Protein AF-A0A229T2A4-F1 (afdb_monomer_lite)

Organism: NCBI:txid1905142

pLDDT: mean 75.16, std 22.4, range [31.11, 98.56]

Radius of gyration: 29.1 Å; chains: 1; bounding box: 73×62×57 Å

Sequence (203 aa):
MDDDIPRGSSRARRLKHTYNITESTWDQILADQGHQCALCGTDSPGSKGWMVDHDHTCCRGIRSCGACIRGILCGHCNSGLGHFRDSPDRLRKAIDYMDRGTNTVPAAFPAAAHARTPQVSRPPRDLRADITNYLASSPAAGVRDVARAVGCAPSTASEHVRFARAIEPAAIPNWRGGEKTPYKGLRRTTSGTTSPECSMMPG

Foldseek 3Di:
DPDDPPPDDPVQVCCCFAEVDGPVVQVVLCVVLVCAAPPPRDNDQPDVRKDWDFDCVQPPDRHHPNVRTPGIHRPVVRVVCVVLVVDPVSVVVVVVVVVVDDDPDPCVPPCPDPPVPPPPPPQPPDLLVQLVVVCVVPVPDDLVRSCVRRVHDSVVSVVSNVVVVVDDPVPDPPDDDDDDDPVPDDDPPPDDDDDDDDDDDDD

Secondary structure (DSSP, 8-state):
---------HHHHHHHHHHS--HHHHHHHHHHTTTS-TTT--S---TT--EEEE-TTTS-TT---STTEEEEE-HHHHHHHHHTTT-HHHHHHHHHHHHT-S--S-TTS--------------SS-HHHHHHHHHHH-TT--HHHHHHHHT--HHHHHHHHHHHHHS-TT------S----S-S----------PPP------

Structure (mmCIF, N/CA/C/O backbone):
data_AF-A0A229T2A4-F1
#
_entry.id   AF-A0A229T2A4-F1
#
loop_
_atom_site.group_PDB
_atom_site.id
_atom_site.type_symbol
_atom_site.label_atom_id
_atom_site.label_alt_id
_atom_site.label_comp_id
_atom_site.label_asym_id
_atom_site.label_entity_id
_atom_site.label_seq_id
_atom_site.pdbx_PDB_ins_code
_atom_site.Cartn_x
_atom_site.Cartn_y
_atom_site.Cartn_z
_atom_site.occupancy
_atom_site.B_iso_or_equiv
_atom_site.auth_seq_id
_atom_site.auth_comp_id
_atom_site.auth_asym_id
_atom_site.auth_atom_id
_atom_site.pdbx_PDB_model_num
ATOM 1 N N . MET A 1 1 ? -21.634 21.890 27.979 1.00 42.94 1 MET A N 1
ATOM 2 C CA . MET A 1 1 ? -21.425 20.538 28.534 1.00 42.94 1 MET A CA 1
ATOM 3 C C . MET A 1 1 ? -20.515 19.858 27.540 1.00 42.94 1 MET A C 1
ATOM 5 O O . MET A 1 1 ? -20.984 19.253 26.590 1.00 42.94 1 MET A O 1
ATOM 9 N N . ASP A 1 2 ? -19.226 20.155 27.657 1.00 42.97 2 ASP A N 1
ATOM 10 C CA . ASP A 1 2 ? -18.187 19.608 26.795 1.00 42.97 2 ASP A CA 1
ATOM 11 C C . ASP A 1 2 ? -17.780 18.278 27.415 1.00 42.97 2 ASP A C 1
ATOM 13 O O . ASP A 1 2 ? -16.963 18.237 28.334 1.00 42.97 2 ASP A O 1
ATOM 17 N N . ASP A 1 3 ? -18.469 17.219 26.993 1.00 48.19 3 ASP A N 1
ATOM 18 C CA . ASP A 1 3 ? -18.246 15.866 27.481 1.00 48.19 3 ASP A CA 1
ATOM 19 C C . ASP A 1 3 ? -16.789 15.446 27.252 1.00 48.19 3 ASP A C 1
ATOM 21 O O . ASP A 1 3 ? -16.244 15.574 26.152 1.00 48.19 3 ASP A O 1
ATOM 25 N N . ASP A 1 4 ? -16.179 14.941 28.325 1.00 48.38 4 ASP A N 1
ATOM 26 C CA . ASP A 1 4 ? -14.877 14.284 28.393 1.00 48.38 4 ASP A CA 1
ATOM 27 C C . ASP A 1 4 ? -14.709 13.263 27.255 1.00 48.38 4 ASP A C 1
ATOM 29 O O . ASP A 1 4 ? -15.055 12.088 27.382 1.00 48.38 4 ASP A O 1
ATOM 33 N N . ILE A 1 5 ? -14.145 13.691 26.122 1.00 53.97 5 ILE A N 1
ATOM 34 C CA . ILE A 1 5 ? -13.681 12.772 25.082 1.00 53.97 5 ILE A CA 1
ATOM 35 C C . ILE A 1 5 ? -12.416 12.111 25.640 1.00 53.97 5 ILE A C 1
ATOM 37 O O . ILE A 1 5 ? -11.393 12.796 25.785 1.00 53.97 5 ILE A O 1
ATOM 41 N N . PRO A 1 6 ? -12.422 10.794 25.931 1.00 51.34 6 PRO A N 1
ATOM 42 C CA . PRO A 1 6 ? -11.226 10.106 26.384 1.00 51.34 6 PRO A CA 1
ATOM 43 C C . PRO A 1 6 ? -10.137 10.342 25.342 1.00 51.34 6 PRO A C 1
ATOM 45 O O . PRO A 1 6 ? -10.382 10.178 24.143 1.00 51.34 6 PRO A O 1
ATOM 48 N N . ARG A 1 7 ? -8.940 10.759 25.770 1.00 59.88 7 ARG A N 1
ATOM 49 C CA . ARG A 1 7 ? -7.779 10.897 24.880 1.00 59.88 7 ARG A CA 1
ATOM 50 C C . ARG A 1 7 ? -7.441 9.514 24.317 1.00 59.88 7 ARG A C 1
ATOM 52 O O . ARG A 1 7 ? -6.642 8.787 24.896 1.00 59.88 7 ARG A O 1
ATOM 59 N N . GLY A 1 8 ? -8.104 9.144 23.222 1.00 57.31 8 GLY A N 1
ATOM 60 C CA . GLY A 1 8 ? -7.939 7.861 22.555 1.00 57.31 8 GLY A CA 1
ATOM 61 C C . GLY A 1 8 ? -6.485 7.642 22.158 1.00 57.31 8 GLY A C 1
ATOM 62 O O . GLY A 1 8 ? -5.710 8.597 22.026 1.00 57.31 8 GLY A O 1
ATOM 63 N N . SER A 1 9 ? -6.116 6.375 21.964 1.00 72.75 9 SER A N 1
ATOM 64 C CA . SER A 1 9 ? -4.783 5.990 21.503 1.00 72.75 9 SER A CA 1
ATOM 65 C C . SER A 1 9 ? -4.361 6.846 20.292 1.00 72.75 9 SER A C 1
ATOM 67 O O . SER A 1 9 ? -5.192 7.296 19.492 1.00 72.75 9 SER A O 1
ATOM 69 N N . SER A 1 10 ? -3.056 7.087 20.118 1.00 85.44 10 SER A N 1
ATOM 70 C CA . SER A 1 10 ? -2.537 7.823 18.949 1.00 85.44 10 SER A CA 1
ATOM 71 C C . SER A 1 10 ? -3.053 7.243 17.620 1.00 85.44 10 SER A C 1
ATOM 73 O O . SER A 1 10 ? -3.247 7.981 16.650 1.00 85.44 10 SER A O 1
ATOM 75 N N . ARG A 1 11 ? -3.350 5.936 17.607 1.00 90.00 11 ARG A N 1
ATOM 76 C CA . ARG A 1 11 ? -4.004 5.203 16.523 1.00 90.00 11 ARG A CA 1
ATOM 77 C C . ARG A 1 11 ? -5.465 5.613 16.331 1.00 90.00 11 ARG A C 1
ATOM 79 O O . ARG A 1 11 ? -5.791 6.054 15.232 1.00 90.00 11 ARG A O 1
ATOM 86 N N . ALA A 1 12 ? -6.308 5.530 17.360 1.00 90.88 12 ALA A N 1
ATOM 87 C CA . ALA A 1 12 ? -7.721 5.917 17.294 1.00 90.88 12 ALA A CA 1
ATOM 88 C C . ALA A 1 12 ? -7.888 7.347 16.764 1.00 90.88 12 ALA A C 1
ATOM 90 O O . ALA A 1 12 ? -8.647 7.611 15.828 1.00 90.88 12 ALA A O 1
ATOM 91 N N . ARG A 1 13 ? -7.081 8.268 17.306 1.00 91.56 13 ARG A N 1
ATOM 92 C CA . ARG A 1 13 ? -7.058 9.668 16.880 1.00 91.56 13 ARG A CA 1
ATOM 93 C C . ARG A 1 13 ? -6.663 9.808 15.407 1.00 91.56 13 ARG A C 1
ATOM 95 O O . ARG A 1 13 ? -7.301 10.555 14.663 1.00 91.56 13 ARG A O 1
ATOM 102 N N . ARG A 1 14 ? -5.627 9.089 14.964 1.00 92.56 14 ARG A N 1
ATOM 103 C CA . ARG A 1 14 ? -5.186 9.100 13.562 1.00 92.56 14 ARG A CA 1
ATOM 104 C C . ARG A 1 14 ? -6.264 8.557 12.628 1.00 92.56 14 ARG A C 1
ATOM 106 O O . ARG A 1 14 ? -6.515 9.190 11.602 1.00 92.56 14 ARG A O 1
ATOM 113 N N . LEU A 1 15 ? -6.878 7.425 12.971 1.00 95.88 15 LEU A N 1
ATOM 114 C CA . LEU A 1 15 ? -7.928 6.796 12.169 1.00 95.88 15 LEU A CA 1
ATOM 115 C C . LEU A 1 15 ? -9.109 7.745 11.975 1.00 95.88 15 LEU A C 1
ATOM 117 O O . LEU A 1 15 ? -9.522 7.984 10.838 1.00 95.88 15 LEU A O 1
ATOM 121 N N . LYS A 1 16 ? -9.548 8.395 13.056 1.00 95.38 16 LYS A N 1
ATOM 122 C CA . LYS A 1 16 ? -10.655 9.345 12.995 1.00 95.38 16 LYS A CA 1
ATOM 123 C C . LYS A 1 16 ? -10.327 10.593 12.171 1.00 95.38 16 LYS A C 1
ATOM 125 O O . LYS A 1 16 ? -11.116 10.966 11.312 1.00 95.38 16 LYS A O 1
ATOM 130 N N . HIS A 1 17 ? -9.180 11.240 12.386 1.00 94.06 17 HIS A N 1
ATOM 131 C CA . HIS A 1 17 ? -8.870 12.505 11.695 1.00 94.06 17 HIS A CA 1
ATOM 132 C C . HIS A 1 17 ? -8.354 12.345 10.262 1.00 94.06 17 HIS A C 1
ATOM 134 O O . HIS A 1 17 ? -8.433 13.290 9.477 1.00 94.06 17 HIS A O 1
ATOM 140 N N . THR A 1 18 ? -7.778 11.190 9.928 1.00 94.94 18 THR A N 1
ATOM 141 C CA . THR A 1 18 ? -7.204 10.951 8.597 1.00 94.94 18 THR A CA 1
ATOM 142 C C . THR A 1 18 ? -8.202 10.239 7.700 1.00 94.94 18 THR A C 1
ATOM 144 O O . THR A 1 18 ? -8.370 10.639 6.556 1.00 94.94 18 THR A O 1
ATOM 147 N N . TYR A 1 19 ? -8.888 9.221 8.218 1.00 97.06 19 TYR A N 1
ATOM 148 C CA . TYR A 1 19 ? -9.716 8.326 7.409 1.00 97.06 19 TYR A CA 1
ATOM 149 C C . TYR A 1 19 ? -11.204 8.375 7.770 1.00 97.06 19 TYR A C 1
ATOM 151 O O . TYR A 1 19 ? -11.991 7.661 7.166 1.00 97.06 19 TYR A O 1
ATOM 159 N N . ASN A 1 20 ? -11.594 9.196 8.752 1.00 97.19 20 ASN A N 1
ATOM 160 C CA . ASN A 1 20 ? -12.970 9.335 9.235 1.00 97.19 20 ASN A CA 1
ATOM 161 C C . ASN A 1 20 ? -13.644 8.009 9.650 1.00 97.19 20 ASN A C 1
ATOM 163 O O . ASN A 1 20 ? -14.863 7.879 9.576 1.00 97.19 20 ASN A O 1
ATOM 167 N N . ILE A 1 21 ? -12.862 7.050 10.150 1.00 97.06 21 ILE A N 1
ATOM 168 C CA . ILE A 1 21 ? -13.355 5.764 10.668 1.00 97.06 21 ILE A CA 1
ATOM 169 C C . ILE A 1 21 ? -12.954 5.550 12.127 1.00 97.06 21 ILE A C 1
ATOM 171 O O . ILE A 1 21 ? -12.045 6.206 12.643 1.00 97.06 21 ILE A O 1
ATOM 175 N N . THR A 1 22 ? -13.659 4.642 12.800 1.00 96.31 22 THR A N 1
ATOM 176 C CA . THR A 1 22 ? -13.342 4.201 14.165 1.00 96.31 22 THR A CA 1
ATOM 177 C C . THR A 1 22 ? -12.363 3.023 14.139 1.00 96.31 22 THR A C 1
ATOM 179 O O . THR A 1 22 ? -12.134 2.421 13.089 1.00 96.31 22 THR A O 1
ATOM 182 N N . GLU A 1 23 ? -11.786 2.674 15.294 1.00 96.12 23 GLU A N 1
ATOM 183 C CA . GLU A 1 23 ? -10.980 1.449 15.427 1.00 96.12 23 GLU A CA 1
ATOM 184 C C . GLU A 1 23 ? -11.808 0.201 15.106 1.00 96.12 23 GLU A C 1
ATOM 186 O O . GLU A 1 23 ? -11.367 -0.615 14.310 1.00 96.12 23 GLU A O 1
ATOM 191 N N . SER A 1 24 ? -13.051 0.123 15.591 1.00 96.94 24 SER A N 1
ATOM 192 C CA . SER A 1 24 ? -13.951 -0.999 15.294 1.00 96.94 24 SER A CA 1
ATOM 193 C C . SER A 1 24 ? -14.240 -1.148 13.796 1.00 96.94 24 SER A C 1
ATOM 195 O O . SER A 1 24 ? -14.207 -2.262 13.283 1.00 96.94 24 SER A O 1
ATOM 197 N N . THR A 1 25 ? -14.463 -0.048 13.068 1.00 97.56 25 THR A N 1
ATOM 198 C CA . THR A 1 25 ? -14.627 -0.107 11.605 1.00 97.56 25 THR A CA 1
ATOM 199 C C . THR A 1 25 ? -13.355 -0.603 10.924 1.00 97.56 25 THR A C 1
ATOM 201 O O . THR A 1 25 ? -13.425 -1.393 9.990 1.00 97.56 25 THR A O 1
ATOM 204 N N . TRP A 1 26 ? -12.185 -0.157 11.386 1.00 98.06 26 TRP A N 1
ATOM 205 C CA . TRP A 1 26 ? -10.910 -0.625 10.852 1.00 98.06 26 TRP A CA 1
ATOM 206 C C . TRP A 1 26 ? -10.708 -2.128 11.097 1.00 98.06 26 TRP A C 1
ATOM 208 O O . TRP A 1 26 ? -10.317 -2.847 10.177 1.00 98.06 26 TRP A O 1
ATOM 218 N N . ASP A 1 27 ? -10.999 -2.601 12.312 1.00 97.81 27 ASP A N 1
ATOM 219 C CA . ASP A 1 27 ? -10.865 -4.010 12.690 1.00 97.81 27 ASP A CA 1
ATOM 220 C C . ASP A 1 27 ? -11.820 -4.888 11.874 1.00 97.81 27 ASP A C 1
ATOM 222 O O . ASP A 1 27 ? -11.410 -5.944 11.397 1.00 97.81 27 ASP A O 1
ATOM 226 N N . GLN A 1 28 ? -13.050 -4.415 11.635 1.00 98.38 28 GLN A N 1
ATOM 227 C CA . GLN A 1 28 ? -14.024 -5.101 10.786 1.00 98.38 28 GLN A CA 1
ATOM 228 C C . GLN A 1 28 ? -13.517 -5.247 9.347 1.00 98.38 28 GLN A C 1
ATOM 230 O O . GLN A 1 28 ? -13.527 -6.352 8.818 1.00 98.38 28 GLN A O 1
ATOM 235 N N . ILE A 1 29 ? -12.994 -4.174 8.737 1.00 98.19 29 ILE A N 1
ATOM 236 C CA . ILE A 1 29 ? -12.440 -4.236 7.371 1.00 98.19 29 ILE A CA 1
ATOM 237 C C . ILE A 1 29 ? -11.307 -5.267 7.299 1.00 98.19 29 ILE A C 1
ATOM 239 O O . ILE A 1 29 ? -11.229 -6.044 6.349 1.00 98.19 29 ILE A O 1
ATOM 243 N N . LEU A 1 30 ? -10.417 -5.297 8.297 1.00 98.31 30 LEU A N 1
ATOM 244 C CA . LEU A 1 30 ? -9.311 -6.252 8.295 1.00 98.31 30 LEU A CA 1
ATOM 245 C C . LEU A 1 30 ? -9.798 -7.693 8.509 1.00 98.31 30 LEU A C 1
ATOM 247 O O . LEU A 1 30 ? -9.256 -8.608 7.889 1.00 98.31 30 LEU A O 1
ATOM 251 N N . ALA A 1 31 ? -10.798 -7.896 9.366 1.00 98.31 31 ALA A N 1
ATOM 252 C CA . ALA A 1 31 ? -11.406 -9.202 9.599 1.00 98.31 31 ALA A CA 1
ATOM 253 C C . ALA A 1 31 ? -12.126 -9.724 8.345 1.00 98.31 31 ALA A C 1
ATOM 255 O O . ALA A 1 31 ? -11.927 -10.879 7.974 1.00 98.31 31 ALA A O 1
ATOM 256 N N . ASP A 1 32 ? -12.867 -8.865 7.641 1.00 98.31 32 ASP A N 1
ATOM 257 C CA . ASP A 1 32 ? -13.544 -9.198 6.379 1.00 98.31 32 ASP A CA 1
ATOM 258 C C . ASP A 1 32 ? -12.540 -9.572 5.274 1.00 98.31 32 ASP A C 1
ATOM 260 O O . ASP A 1 32 ? -12.826 -10.399 4.410 1.00 98.31 32 ASP A O 1
ATOM 264 N N . GLN A 1 33 ? -11.323 -9.020 5.333 1.00 98.44 33 GLN A N 1
ATOM 265 C CA . GLN A 1 33 ? -10.190 -9.405 4.484 1.00 98.44 33 GLN A CA 1
ATOM 266 C C . GLN A 1 33 ? -9.457 -10.677 4.956 1.00 98.44 33 GLN A C 1
ATOM 268 O O . GLN A 1 33 ? -8.407 -11.013 4.408 1.00 98.44 33 GLN A O 1
ATOM 273 N N . GLY A 1 34 ? -9.931 -11.358 6.002 1.00 98.31 34 GLY A N 1
ATOM 274 C CA . GLY A 1 34 ? -9.276 -12.544 6.561 1.00 98.31 34 GLY A CA 1
ATOM 275 C C . GLY A 1 34 ? -7.948 -12.247 7.264 1.00 98.31 34 GLY A C 1
ATOM 276 O O . GLY A 1 34 ? -7.055 -13.089 7.273 1.00 98.31 34 GLY A O 1
ATOM 277 N N . HIS A 1 35 ? -7.792 -11.045 7.826 1.00 98.19 35 HIS A N 1
ATOM 278 C CA . HIS A 1 35 ? -6.546 -10.548 8.424 1.00 98.19 35 HIS A CA 1
ATOM 279 C C . HIS A 1 35 ? -5.354 -10.479 7.458 1.00 98.19 35 HIS A C 1
ATOM 281 O O . HIS A 1 35 ? -4.195 -10.558 7.870 1.00 98.19 35 HIS A O 1
ATOM 287 N N . GLN A 1 36 ? -5.640 -10.285 6.171 1.00 98.44 36 GLN A N 1
ATOM 288 C CA . GLN A 1 36 ? -4.644 -10.238 5.108 1.00 98.44 36 GLN A CA 1
ATOM 289 C C . GLN A 1 36 ? -4.718 -8.935 4.308 1.00 98.44 36 GLN A C 1
ATOM 291 O O . GLN A 1 36 ? -5.711 -8.208 4.315 1.00 98.44 36 GLN A O 1
ATOM 296 N N . CYS A 1 37 ? -3.634 -8.637 3.595 1.00 98.56 37 CYS A N 1
ATOM 297 C CA . CYS A 1 37 ? -3.561 -7.551 2.628 1.00 98.56 37 CYS A CA 1
ATOM 298 C C . CYS A 1 37 ? -4.581 -7.779 1.509 1.00 98.56 37 CYS A C 1
ATOM 300 O O . CYS A 1 37 ? -4.480 -8.781 0.801 1.00 98.56 37 CYS A O 1
ATOM 302 N N . ALA A 1 38 ? -5.465 -6.807 1.266 1.00 98.25 38 ALA A N 1
ATOM 303 C CA . ALA A 1 38 ? -6.480 -6.912 0.211 1.00 98.25 38 ALA A CA 1
ATOM 304 C C . ALA A 1 38 ? -5.894 -7.094 -1.204 1.00 98.25 38 ALA A C 1
ATOM 306 O O . ALA A 1 38 ? -6.583 -7.571 -2.097 1.00 98.25 38 ALA A O 1
ATOM 307 N N . LEU A 1 39 ? -4.629 -6.699 -1.423 1.00 97.50 39 LEU A N 1
ATOM 308 C CA . LEU A 1 39 ? -3.992 -6.744 -2.743 1.00 97.50 39 LEU A CA 1
ATOM 309 C C . LEU A 1 39 ? -3.153 -8.004 -2.983 1.00 97.50 39 LEU A C 1
ATOM 311 O O . LEU A 1 39 ? -3.207 -8.561 -4.072 1.00 97.50 39 LEU A O 1
ATOM 315 N N . CYS A 1 40 ? -2.342 -8.439 -2.013 1.00 97.81 40 CYS A N 1
ATOM 316 C CA . CYS A 1 40 ? -1.422 -9.571 -2.206 1.00 97.81 40 CYS A CA 1
ATOM 317 C C . CYS A 1 40 ? -1.684 -10.774 -1.294 1.00 97.81 40 CYS A C 1
ATOM 319 O O . CYS A 1 40 ? -0.944 -11.751 -1.379 1.00 97.81 40 CYS A O 1
ATOM 321 N N . GLY A 1 41 ? -2.672 -10.703 -0.397 1.00 97.94 41 GLY A N 1
ATOM 322 C CA . GLY A 1 41 ? -3.030 -11.803 0.503 1.00 97.94 41 GLY A CA 1
ATOM 323 C C . GLY A 1 41 ? -2.014 -12.100 1.613 1.00 97.94 41 GLY A C 1
ATOM 324 O O . GLY A 1 41 ? -2.193 -13.051 2.362 1.00 97.94 41 GLY A O 1
ATOM 325 N N . THR A 1 42 ? -0.937 -11.315 1.756 1.00 97.69 42 THR A N 1
ATOM 326 C CA . THR A 1 42 ? -0.002 -11.509 2.878 1.00 97.69 42 THR A CA 1
ATOM 327 C C . THR A 1 42 ? -0.670 -11.162 4.203 1.00 97.69 42 THR A C 1
ATOM 329 O O . THR A 1 42 ? -1.403 -10.182 4.276 1.00 97.69 42 THR A O 1
ATOM 332 N N . ASP A 1 43 ? -0.355 -11.909 5.253 1.00 97.38 43 ASP A N 1
ATOM 333 C CA . ASP A 1 43 ? -0.662 -11.605 6.655 1.00 97.38 43 ASP A CA 1
ATOM 334 C C . ASP A 1 43 ? 0.429 -10.740 7.326 1.00 97.38 43 ASP A C 1
ATOM 336 O O . ASP A 1 43 ? 0.291 -10.318 8.475 1.00 97.38 43 ASP A O 1
ATOM 340 N N . SER A 1 44 ? 1.520 -10.438 6.608 1.00 96.94 44 SER A N 1
ATOM 341 C CA . SER A 1 44 ? 2.644 -9.650 7.106 1.00 96.94 44 SER A CA 1
ATOM 342 C C . SER A 1 44 ? 2.555 -8.188 6.641 1.00 96.94 44 SER A C 1
ATOM 344 O O . SER A 1 44 ? 2.868 -7.872 5.487 1.00 96.94 44 SER A O 1
ATOM 346 N N . PRO A 1 45 ? 2.188 -7.235 7.518 1.00 94.88 45 PRO A N 1
ATOM 347 C CA . PRO A 1 45 ? 2.031 -5.834 7.123 1.00 94.88 45 PRO A CA 1
ATOM 348 C C . PRO A 1 45 ? 3.344 -5.120 6.760 1.00 94.88 45 PRO A C 1
ATOM 350 O O . PRO A 1 45 ? 3.328 -4.068 6.114 1.00 94.88 45 PRO A O 1
ATOM 353 N N . GLY A 1 46 ? 4.490 -5.669 7.173 1.00 94.44 46 GLY A N 1
ATOM 354 C CA . GLY A 1 46 ? 5.797 -5.021 7.074 1.00 94.44 46 GLY A CA 1
ATOM 355 C C . GLY A 1 46 ? 6.075 -4.024 8.208 1.00 94.44 46 GLY A C 1
ATOM 356 O O . GLY A 1 46 ? 5.302 -3.876 9.152 1.00 94.44 46 GLY A O 1
ATOM 357 N N . SER A 1 47 ? 7.211 -3.323 8.122 1.00 92.50 47 SER A N 1
ATOM 358 C CA . SER A 1 47 ? 7.762 -2.507 9.221 1.00 92.50 47 SER A CA 1
ATOM 359 C C . SER A 1 47 ? 6.914 -1.298 9.628 1.00 92.50 47 SER A C 1
ATOM 361 O O . SER A 1 47 ? 7.018 -0.835 10.760 1.00 92.50 47 SER A O 1
ATOM 363 N N . LYS A 1 48 ? 6.083 -0.776 8.721 1.00 89.19 48 LYS A N 1
ATOM 364 C CA . LYS A 1 48 ? 5.192 0.368 8.983 1.00 89.19 48 LYS A CA 1
ATOM 365 C C . LYS A 1 48 ? 3.804 -0.046 9.483 1.00 89.19 48 LYS A C 1
ATOM 367 O O . LYS A 1 48 ? 2.990 0.828 9.764 1.00 89.19 48 LYS A O 1
ATOM 372 N N . GLY A 1 49 ? 3.546 -1.348 9.610 1.00 95.25 49 GLY A N 1
ATOM 373 C CA . GLY A 1 49 ? 2.223 -1.861 9.934 1.00 95.25 49 GLY A CA 1
ATOM 374 C C . GLY A 1 49 ? 1.245 -1.767 8.758 1.00 95.25 49 GLY A C 1
ATOM 375 O O . GLY A 1 49 ? 1.614 -1.456 7.625 1.00 95.25 49 GLY A O 1
ATOM 376 N N . TRP A 1 50 ? -0.008 -2.104 9.049 1.00 97.75 50 TRP A N 1
ATOM 377 C CA . TRP A 1 50 ? -1.111 -2.075 8.098 1.00 97.75 50 TRP A CA 1
ATOM 378 C C . TRP A 1 50 ? -1.459 -0.646 7.672 1.00 97.75 50 TRP A C 1
ATOM 380 O O . TRP A 1 50 ? -1.559 0.254 8.511 1.00 97.75 50 TRP A O 1
ATOM 390 N N . MET A 1 51 ? -1.688 -0.455 6.376 1.00 97.12 51 MET A N 1
ATOM 391 C CA . MET A 1 51 ? -1.996 0.834 5.761 1.00 97.12 51 MET A CA 1
ATOM 392 C C . MET A 1 51 ? -3.445 0.859 5.281 1.00 97.12 51 MET A C 1
ATOM 394 O O . MET A 1 51 ? -3.901 -0.104 4.677 1.00 97.12 51 MET A O 1
ATOM 398 N N . VAL A 1 52 ? -4.161 1.954 5.532 1.00 97.69 52 VAL A N 1
ATOM 399 C CA . VAL A 1 52 ? -5.499 2.173 4.962 1.00 97.69 52 VAL A CA 1
ATOM 400 C C . VAL A 1 52 ? -5.330 2.764 3.570 1.00 97.69 52 VAL A C 1
ATOM 402 O O . VAL A 1 52 ? -4.678 3.801 3.429 1.00 97.69 52 VAL A O 1
ATOM 405 N N . ASP A 1 53 ? -5.917 2.105 2.579 1.00 97.31 53 ASP A N 1
ATOM 406 C CA . ASP A 1 53 ? -5.934 2.530 1.185 1.00 97.31 53 ASP A CA 1
ATOM 407 C C . ASP A 1 53 ? -7.313 3.099 0.821 1.00 97.31 53 ASP A C 1
ATOM 409 O O . ASP A 1 53 ? -8.355 2.552 1.199 1.00 97.31 53 ASP A O 1
ATOM 413 N N . HIS A 1 54 ? -7.331 4.217 0.097 1.00 96.56 54 HIS A N 1
ATOM 414 C CA . HIS A 1 54 ? -8.560 4.912 -0.280 1.00 96.56 54 H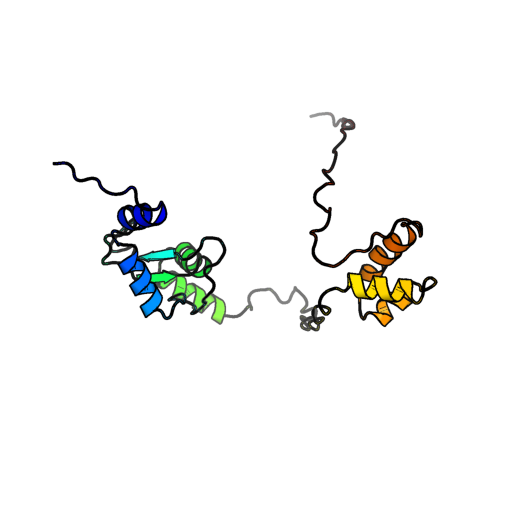IS A CA 1
ATOM 415 C C . HIS A 1 54 ? -8.485 5.484 -1.691 1.00 96.56 54 HIS A C 1
ATOM 417 O O . HIS A 1 54 ? -7.414 5.689 -2.257 1.00 96.56 54 HIS A O 1
ATOM 423 N N . ASP A 1 55 ? -9.651 5.746 -2.271 1.00 95.31 55 ASP A N 1
ATOM 424 C CA . ASP A 1 55 ? -9.748 6.292 -3.617 1.00 95.31 55 ASP A CA 1
ATOM 425 C C . ASP A 1 55 ? -9.402 7.793 -3.649 1.00 95.31 55 ASP A C 1
ATOM 427 O O . ASP A 1 55 ? -10.135 8.653 -3.142 1.00 95.31 55 ASP A O 1
ATOM 431 N N . HIS A 1 56 ? -8.278 8.100 -4.301 1.00 93.81 56 HIS A N 1
ATOM 432 C CA . HIS A 1 56 ? -7.760 9.453 -4.495 1.00 93.81 56 HIS A CA 1
ATOM 433 C C . HIS A 1 56 ? -8.565 10.300 -5.494 1.00 93.81 56 HIS A C 1
ATOM 435 O O . HIS A 1 56 ? -8.370 11.520 -5.546 1.00 93.81 56 HIS A O 1
ATOM 441 N N . THR A 1 57 ? -9.478 9.698 -6.265 1.00 93.25 57 THR A N 1
ATOM 442 C CA . THR A 1 57 ? -10.423 10.448 -7.107 1.00 93.25 57 THR A CA 1
ATOM 443 C C . THR A 1 57 ? -11.552 11.056 -6.275 1.00 93.25 57 THR A C 1
ATOM 445 O O . THR A 1 57 ? -11.933 12.202 -6.515 1.00 93.25 57 THR A O 1
ATOM 448 N N . CYS A 1 58 ? -12.009 10.340 -5.240 1.00 94.75 58 CYS A N 1
ATOM 449 C CA . CYS A 1 58 ? -12.989 10.827 -4.273 1.00 94.75 58 CYS A CA 1
ATOM 450 C C . CYS A 1 58 ? -12.366 11.814 -3.275 1.00 94.75 58 CYS A C 1
ATOM 452 O O . CYS A 1 58 ? -12.879 12.916 -3.083 1.00 94.75 58 CYS A O 1
ATOM 454 N N . CYS A 1 59 ? -11.252 11.439 -2.637 1.00 93.94 59 CYS A N 1
ATOM 455 C CA . CYS A 1 59 ? -10.583 12.263 -1.628 1.00 93.94 59 CYS A CA 1
ATOM 456 C C . CYS A 1 59 ? -9.099 12.431 -1.960 1.00 93.94 59 CYS A C 1
ATOM 458 O O . CYS A 1 59 ? -8.309 11.498 -1.838 1.00 93.94 59 CYS A O 1
ATOM 460 N N . ARG A 1 60 ? -8.700 13.645 -2.358 1.00 90.75 60 ARG A N 1
ATOM 461 C CA . ARG A 1 60 ? -7.306 13.941 -2.719 1.00 90.75 60 ARG A CA 1
ATOM 462 C C . ARG A 1 60 ? -6.397 14.003 -1.487 1.00 90.75 60 ARG A C 1
ATOM 464 O O . ARG A 1 60 ? -6.769 14.533 -0.441 1.00 90.75 60 ARG A O 1
ATOM 471 N N . GLY A 1 61 ? -5.148 13.575 -1.659 1.00 90.69 61 GLY A N 1
ATOM 472 C CA . GLY A 1 61 ? -4.115 13.659 -0.627 1.00 90.69 61 GLY A CA 1
ATOM 473 C C . GLY A 1 61 ? -4.265 12.587 0.453 1.00 90.69 61 GLY A C 1
ATOM 474 O O . GLY A 1 61 ? -4.764 11.500 0.200 1.00 90.69 61 GLY A O 1
ATOM 475 N N . ILE A 1 62 ? -3.796 12.885 1.668 1.00 91.25 62 ILE A N 1
ATOM 476 C CA . ILE A 1 62 ? -3.676 11.878 2.737 1.00 91.25 62 ILE A CA 1
ATOM 477 C C . ILE A 1 62 ? -4.985 11.567 3.474 1.00 91.25 62 ILE A C 1
ATOM 479 O O . ILE A 1 62 ? -4.991 10.654 4.292 1.00 91.25 62 ILE A O 1
ATOM 483 N N . ARG A 1 63 ? -6.053 12.347 3.260 1.00 95.50 63 ARG A N 1
ATOM 484 C CA . ARG A 1 63 ? -7.314 12.212 4.005 1.00 95.50 63 ARG A CA 1
ATOM 485 C C . ARG A 1 63 ? -8.374 11.479 3.189 1.00 95.50 63 ARG A C 1
ATOM 487 O O . ARG A 1 63 ? -8.381 11.591 1.969 1.00 95.50 63 ARG A O 1
ATOM 494 N N . SER A 1 64 ? -9.294 10.813 3.879 1.00 96.56 64 SER A N 1
ATOM 495 C CA . SER A 1 64 ? -10.453 10.116 3.317 1.00 96.56 64 SER A CA 1
ATOM 496 C C . SER A 1 64 ? -11.743 10.527 4.035 1.00 96.56 64 SER A C 1
ATOM 498 O O . SER A 1 64 ? -11.728 10.868 5.221 1.00 96.56 64 SER A O 1
ATOM 500 N N . CYS A 1 65 ? -12.866 10.491 3.313 1.00 96.44 65 CYS A N 1
ATOM 501 C CA . CYS A 1 65 ? -14.206 10.709 3.861 1.00 96.44 65 CYS A CA 1
ATOM 502 C C . CYS A 1 65 ? -14.738 9.503 4.656 1.00 96.44 65 CYS A C 1
ATOM 504 O O . CYS A 1 65 ? -15.776 9.619 5.309 1.00 96.44 65 CYS A O 1
ATOM 506 N N . GLY A 1 66 ? -14.045 8.362 4.609 1.00 95.62 66 GLY A N 1
ATOM 507 C CA . GLY A 1 66 ? -14.448 7.089 5.212 1.00 95.62 66 GLY A CA 1
ATOM 508 C C . GLY A 1 66 ? -15.216 6.183 4.250 1.00 95.62 66 GLY A C 1
ATOM 509 O O . GLY A 1 66 ? -15.012 4.976 4.266 1.00 95.62 66 GLY A O 1
ATOM 510 N N . ALA A 1 67 ? -16.018 6.753 3.346 1.00 96.38 67 ALA A N 1
ATOM 511 C CA . ALA A 1 67 ? -16.782 5.984 2.357 1.00 96.38 67 ALA A CA 1
ATOM 512 C C . ALA A 1 67 ? -15.943 5.516 1.154 1.00 96.38 67 ALA A C 1
ATOM 514 O O . ALA A 1 67 ? -16.325 4.576 0.469 1.00 96.38 67 ALA A O 1
ATOM 515 N N . CYS A 1 68 ? -14.801 6.158 0.885 1.00 96.81 68 CYS A N 1
ATOM 516 C CA . CYS A 1 68 ? -13.930 5.825 -0.246 1.00 96.81 68 CYS A CA 1
ATOM 517 C C . CYS A 1 68 ? -12.769 4.887 0.116 1.00 96.81 68 CYS A C 1
ATOM 519 O O . CYS A 1 68 ? -11.799 4.782 -0.636 1.00 96.81 68 CYS A O 1
ATOM 521 N N . ILE A 1 69 ? -12.826 4.244 1.284 1.00 97.94 69 ILE A N 1
ATOM 522 C CA . ILE A 1 69 ? -11.821 3.260 1.691 1.00 97.94 69 ILE A CA 1
ATOM 523 C C . ILE A 1 69 ? -11.971 2.024 0.805 1.00 97.94 69 ILE A C 1
ATOM 525 O O . ILE A 1 69 ? -13.052 1.452 0.709 1.00 97.94 69 ILE A O 1
ATOM 529 N N . ARG A 1 70 ? -10.874 1.627 0.155 1.00 97.56 70 ARG A N 1
ATOM 530 C CA . ARG A 1 70 ? -10.822 0.434 -0.702 1.00 97.56 70 ARG A CA 1
ATOM 531 C C . ARG A 1 70 ? -10.459 -0.811 0.101 1.00 97.56 70 ARG A C 1
ATOM 533 O O . ARG A 1 70 ? -10.921 -1.898 -0.221 1.00 97.56 70 ARG A O 1
ATOM 540 N N . GLY A 1 71 ? -9.642 -0.645 1.141 1.00 97.81 71 GLY A N 1
ATOM 541 C CA . GLY A 1 71 ? -9.257 -1.725 2.040 1.00 97.81 71 GLY A CA 1
ATOM 542 C C . GLY A 1 71 ? -8.003 -1.410 2.848 1.00 97.81 71 GLY A C 1
ATOM 543 O O . GLY A 1 71 ? -7.525 -0.274 2.908 1.00 97.81 71 GLY A O 1
ATOM 544 N N . ILE A 1 72 ? -7.465 -2.449 3.475 1.00 98.50 72 ILE A N 1
ATOM 545 C CA . ILE A 1 72 ? -6.242 -2.413 4.270 1.00 98.50 72 ILE A CA 1
ATOM 546 C C . ILE A 1 72 ? -5.148 -3.207 3.552 1.00 98.50 72 ILE A C 1
ATOM 548 O O . ILE A 1 72 ? -5.320 -4.378 3.208 1.00 98.50 72 ILE A O 1
ATOM 552 N N . LEU A 1 73 ? -4.003 -2.566 3.332 1.00 98.56 73 LEU A N 1
ATOM 553 C CA . LEU A 1 73 ? -2.879 -3.099 2.569 1.00 98.56 73 LEU A CA 1
ATOM 554 C C . LEU A 1 73 ? -1.618 -3.225 3.427 1.00 98.56 73 LEU A C 1
ATOM 556 O O . LEU A 1 73 ? -1.411 -2.481 4.389 1.00 98.56 73 LEU A O 1
ATOM 560 N N . CYS A 1 74 ? -0.721 -4.135 3.043 1.00 98.44 74 CYS A N 1
ATOM 561 C CA . CYS A 1 74 ? 0.638 -4.139 3.578 1.00 98.44 74 CYS A CA 1
ATOM 562 C C . CYS A 1 74 ? 1.428 -2.928 3.047 1.00 98.44 74 CYS A C 1
ATOM 564 O O . CYS A 1 74 ? 1.100 -2.346 2.004 1.00 98.44 74 CYS A O 1
ATOM 566 N N . GLY A 1 75 ? 2.513 -2.561 3.736 1.00 97.69 75 GLY A N 1
ATOM 567 C CA . GLY A 1 75 ? 3.319 -1.394 3.366 1.00 97.69 75 GLY A CA 1
ATOM 568 C C . GLY A 1 75 ? 3.880 -1.451 1.939 1.00 97.69 75 GLY A C 1
ATOM 569 O O . GLY A 1 75 ? 3.935 -0.423 1.267 1.00 97.69 75 GLY A O 1
ATOM 570 N N . HIS A 1 76 ? 4.241 -2.641 1.450 1.00 97.12 76 HIS A N 1
ATOM 571 C CA . HIS A 1 76 ? 4.776 -2.825 0.097 1.00 97.12 76 HIS A CA 1
ATOM 572 C C . HIS A 1 76 ? 3.726 -2.548 -0.980 1.00 97.12 76 HIS A C 1
ATOM 574 O O . HIS A 1 76 ? 3.996 -1.790 -1.909 1.00 97.12 76 HIS A O 1
ATOM 580 N N . CYS A 1 77 ? 2.524 -3.115 -0.840 1.00 97.88 77 CYS A N 1
ATOM 581 C CA . CYS A 1 77 ? 1.442 -2.921 -1.803 1.00 97.88 77 CYS A CA 1
ATOM 582 C C . CYS A 1 77 ? 0.979 -1.464 -1.831 1.00 97.88 77 CYS A C 1
ATOM 584 O O . CYS A 1 77 ? 0.876 -0.883 -2.908 1.00 97.88 77 CYS A O 1
ATOM 586 N N . ASN A 1 78 ? 0.796 -0.848 -0.658 1.00 97.31 78 ASN A N 1
ATOM 587 C CA . ASN A 1 78 ? 0.394 0.554 -0.567 1.00 97.31 78 ASN A CA 1
ATOM 588 C C . ASN A 1 78 ? 1.423 1.492 -1.224 1.00 97.31 78 ASN A C 1
ATOM 590 O O . ASN A 1 78 ? 1.070 2.382 -1.993 1.00 97.31 78 ASN A O 1
ATOM 594 N N . SER A 1 79 ? 2.720 1.294 -0.956 1.00 95.44 79 SER A N 1
ATOM 595 C CA . SER A 1 79 ? 3.774 2.073 -1.621 1.00 95.44 79 SER A CA 1
ATOM 596 C C . SER A 1 79 ? 3.861 1.781 -3.120 1.00 95.44 79 SER A C 1
ATOM 598 O O . SER A 1 79 ? 4.059 2.710 -3.901 1.00 95.44 79 SER A O 1
ATOM 600 N N . GLY A 1 80 ? 3.665 0.526 -3.531 1.00 96.19 80 GLY A N 1
ATOM 601 C CA . GLY A 1 80 ? 3.611 0.124 -4.935 1.00 96.19 80 GLY A CA 1
ATOM 602 C C . GLY A 1 80 ? 2.544 0.892 -5.715 1.00 96.19 80 GLY A C 1
ATOM 603 O O . GLY A 1 80 ? 2.868 1.520 -6.723 1.00 96.19 80 GLY A O 1
ATOM 604 N N . LEU A 1 81 ? 1.305 0.930 -5.211 1.00 96.00 81 LEU A N 1
ATOM 605 C CA . LEU A 1 81 ? 0.221 1.717 -5.815 1.00 96.00 81 LEU A CA 1
ATOM 606 C C . LEU A 1 81 ? 0.589 3.206 -5.924 1.00 96.00 81 LEU A C 1
ATOM 608 O O . LEU A 1 81 ? 0.454 3.805 -6.997 1.00 96.00 81 LEU A O 1
ATOM 612 N N . GLY A 1 82 ? 1.174 3.775 -4.865 1.00 94.19 82 GLY A N 1
ATOM 613 C CA . GLY A 1 82 ? 1.649 5.161 -4.856 1.00 94.19 82 GLY A CA 1
ATOM 614 C C . GLY A 1 82 ? 2.738 5.456 -5.899 1.00 94.19 82 GLY A C 1
ATOM 615 O O . GLY A 1 82 ? 2.719 6.515 -6.531 1.00 94.19 82 GLY A O 1
ATOM 616 N N . HIS A 1 83 ? 3.661 4.524 -6.165 1.00 96.00 83 HIS A N 1
ATOM 617 C CA . HIS A 1 83 ? 4.679 4.685 -7.217 1.00 96.00 83 HIS A CA 1
ATOM 618 C C . HIS A 1 83 ? 4.065 4.746 -8.623 1.00 96.00 83 HIS A C 1
ATOM 620 O O . HIS A 1 83 ? 4.504 5.529 -9.478 1.00 96.00 83 HIS A O 1
ATOM 626 N N . PHE A 1 84 ? 2.979 4.005 -8.838 1.00 96.38 84 PHE A N 1
ATOM 627 C CA . PHE A 1 84 ? 2.168 4.102 -10.048 1.00 96.38 84 PHE A CA 1
ATOM 628 C C . PHE A 1 84 ? 1.149 5.250 -10.003 1.00 96.38 84 PHE A C 1
ATOM 630 O O . PHE A 1 84 ? 0.402 5.420 -10.964 1.00 96.38 84 PHE A O 1
ATOM 637 N N . ARG A 1 85 ? 1.183 6.118 -8.980 1.00 93.25 85 ARG A N 1
ATOM 638 C CA . ARG A 1 85 ? 0.257 7.251 -8.783 1.00 93.25 85 ARG A CA 1
ATOM 639 C C . ARG A 1 85 ? -1.212 6.822 -8.839 1.00 93.25 85 ARG A C 1
ATOM 641 O O . ARG A 1 85 ? -2.019 7.520 -9.446 1.00 93.25 85 ARG A O 1
ATOM 648 N N . ASP A 1 86 ? -1.513 5.641 -8.302 1.00 92.00 86 ASP A N 1
ATOM 649 C CA . ASP A 1 86 ? -2.865 5.070 -8.285 1.00 92.00 86 ASP A CA 1
ATOM 650 C C . ASP A 1 86 ? -3.522 4.992 -9.677 1.00 92.00 86 ASP A C 1
ATOM 652 O O . ASP A 1 86 ? -4.743 5.026 -9.800 1.00 92.00 86 ASP A O 1
ATOM 656 N N . SER A 1 87 ? -2.718 4.913 -10.747 1.00 94.38 87 SER A N 1
ATOM 657 C CA . SER A 1 87 ? -3.195 4.950 -12.131 1.00 94.38 87 SER A CA 1
ATOM 658 C C . SER A 1 87 ? -3.294 3.540 -12.721 1.00 94.38 87 SER A C 1
ATOM 660 O O . SER A 1 87 ? -2.254 2.907 -12.953 1.00 94.38 87 SER A O 1
ATOM 662 N N . PRO A 1 88 ? -4.510 3.065 -13.060 1.00 94.31 88 PRO A N 1
ATOM 663 C CA . PRO A 1 88 ? -4.692 1.790 -13.748 1.00 94.31 88 PRO A CA 1
ATOM 664 C C . PRO A 1 88 ? -3.922 1.715 -15.070 1.00 94.31 88 PRO A C 1
ATOM 666 O O . PRO A 1 88 ? -3.339 0.685 -15.386 1.00 94.31 88 PRO A O 1
ATOM 669 N N . ASP A 1 89 ? -3.839 2.817 -15.820 1.00 96.88 89 ASP A N 1
ATOM 670 C CA . ASP A 1 89 ? -3.123 2.853 -17.101 1.00 96.88 89 ASP A CA 1
ATOM 671 C C . ASP A 1 89 ? -1.620 2.639 -16.938 1.00 96.88 89 ASP A C 1
ATOM 673 O O . ASP A 1 89 ? -0.986 1.973 -17.758 1.00 96.88 89 ASP A O 1
ATOM 677 N N . ARG A 1 90 ? -1.026 3.177 -15.868 1.00 97.12 90 ARG A N 1
ATOM 678 C CA . ARG A 1 90 ? 0.397 2.962 -15.576 1.00 97.12 90 ARG A CA 1
ATOM 679 C C . ARG A 1 90 ? 0.659 1.527 -15.125 1.00 97.12 90 ARG A C 1
ATOM 681 O O . ARG A 1 90 ? 1.688 0.974 -15.502 1.00 97.12 90 ARG A O 1
ATOM 688 N N . LEU A 1 91 ? -0.271 0.925 -14.383 1.00 96.00 91 LEU A N 1
ATOM 689 C CA . LEU A 1 91 ? -0.197 -0.487 -13.998 1.00 96.00 91 LEU A CA 1
ATOM 690 C C . LEU A 1 91 ? -0.307 -1.412 -15.218 1.00 96.00 91 LEU A C 1
ATOM 692 O O . LEU A 1 91 ? 0.512 -2.314 -15.356 1.00 96.00 91 LEU A O 1
ATOM 696 N N . ARG A 1 92 ? -1.229 -1.146 -16.154 1.00 96.38 92 ARG A N 1
ATOM 697 C CA . ARG A 1 92 ? -1.323 -1.901 -17.421 1.00 96.38 92 ARG A CA 1
ATOM 698 C C . ARG A 1 92 ? -0.031 -1.810 -18.230 1.00 96.38 92 ARG A C 1
ATOM 700 O O . ARG A 1 92 ? 0.520 -2.830 -18.613 1.00 96.38 92 ARG A O 1
ATOM 707 N N . LYS A 1 93 ? 0.536 -0.606 -18.369 1.00 95.12 93 LYS A N 1
ATOM 708 C CA . LYS A 1 93 ? 1.841 -0.420 -19.031 1.00 95.12 93 LYS A CA 1
ATOM 709 C C . LYS A 1 93 ? 2.983 -1.166 -18.338 1.00 95.12 93 LYS A C 1
ATOM 711 O O . LYS A 1 93 ? 3.940 -1.552 -19.007 1.00 95.12 93 LYS A O 1
ATOM 716 N N . ALA A 1 94 ? 2.922 -1.328 -17.015 1.00 94.19 94 ALA A N 1
ATOM 717 C CA . ALA A 1 94 ? 3.894 -2.123 -16.273 1.00 94.19 94 ALA A CA 1
ATOM 718 C C . ALA A 1 94 ? 3.748 -3.621 -16.579 1.00 94.19 94 ALA A C 1
ATOM 720 O O . ALA A 1 94 ? 4.766 -4.280 -16.768 1.00 94.19 94 ALA A O 1
ATOM 721 N N . ILE A 1 95 ? 2.516 -4.130 -16.697 1.00 94.31 95 ILE A N 1
ATOM 722 C CA . ILE A 1 95 ? 2.239 -5.500 -17.160 1.00 94.31 95 ILE A CA 1
ATOM 723 C C . ILE A 1 95 ? 2.804 -5.689 -18.571 1.00 94.31 95 ILE A C 1
ATOM 725 O O . ILE A 1 95 ? 3.677 -6.531 -18.755 1.00 94.31 95 ILE A O 1
ATOM 729 N N . ASP A 1 96 ? 2.451 -4.808 -19.515 1.00 92.62 96 ASP A N 1
ATOM 730 C CA . ASP A 1 96 ? 2.974 -4.867 -20.888 1.00 92.62 96 ASP A CA 1
ATOM 731 C C . ASP A 1 96 ? 4.512 -4.829 -20.920 1.00 92.62 96 ASP A C 1
ATOM 733 O O . ASP A 1 96 ? 5.151 -5.446 -21.768 1.00 92.62 96 ASP A O 1
ATOM 737 N N . TYR A 1 97 ? 5.135 -4.057 -20.023 1.00 90.12 97 TYR A N 1
ATOM 738 C CA . TYR A 1 97 ? 6.590 -3.990 -19.908 1.00 90.12 97 TYR A CA 1
ATOM 739 C C . TYR A 1 97 ? 7.207 -5.302 -19.426 1.00 90.12 97 TYR A C 1
ATOM 741 O O . TYR A 1 97 ? 8.234 -5.701 -19.975 1.00 90.12 97 TYR A O 1
ATOM 749 N N . MET A 1 98 ? 6.596 -5.960 -18.441 1.00 89.75 98 MET A N 1
ATOM 750 C CA . MET A 1 98 ? 7.055 -7.260 -17.947 1.00 89.75 98 MET A CA 1
ATOM 751 C C . MET A 1 98 ? 6.869 -8.355 -19.003 1.00 89.75 98 MET A C 1
ATOM 753 O O . MET A 1 98 ? 7.790 -9.142 -19.225 1.00 89.75 98 MET A O 1
ATOM 757 N N . ASP A 1 99 ? 5.734 -8.350 -19.703 1.00 88.50 99 ASP A N 1
ATOM 758 C CA . ASP A 1 99 ? 5.384 -9.372 -20.694 1.00 88.50 99 ASP A CA 1
ATOM 759 C C . ASP A 1 99 ? 6.227 -9.288 -21.968 1.00 88.50 99 ASP A C 1
ATOM 761 O O . ASP A 1 99 ? 6.486 -10.308 -22.606 1.00 88.50 99 ASP A O 1
ATOM 765 N N . ARG A 1 100 ? 6.715 -8.094 -22.336 1.00 84.25 100 ARG A N 1
ATOM 766 C CA . ARG A 1 100 ? 7.585 -7.928 -23.513 1.00 84.25 100 ARG A CA 1
ATOM 767 C C . ARG A 1 100 ? 8.852 -8.787 -23.459 1.00 84.25 100 ARG A C 1
ATOM 769 O O . ARG A 1 100 ? 9.375 -9.112 -24.522 1.00 84.25 100 ARG A O 1
ATOM 776 N N . GLY A 1 101 ? 9.331 -9.157 -22.267 1.00 68.44 101 GLY A N 1
ATOM 777 C CA . GLY A 1 101 ? 10.568 -9.918 -22.099 1.00 68.44 101 GLY A CA 1
ATOM 778 C C . GLY A 1 101 ? 11.807 -9.126 -22.544 1.00 68.44 101 GLY A C 1
ATOM 779 O O . GLY A 1 101 ? 11.778 -8.273 -23.431 1.00 68.44 101 GLY A O 1
ATOM 780 N N . THR A 1 102 ? 12.945 -9.350 -21.898 1.00 64.44 102 THR A N 1
ATOM 781 C CA . THR A 1 102 ? 14.193 -8.663 -22.252 1.00 64.44 102 THR A CA 1
ATOM 782 C C . THR A 1 102 ? 14.690 -9.117 -23.624 1.00 64.44 102 THR A C 1
ATOM 784 O O . THR A 1 102 ? 15.249 -10.203 -23.734 1.00 64.44 102 THR A O 1
ATOM 787 N N . ASN A 1 103 ? 14.542 -8.279 -24.652 1.00 57.97 103 ASN A N 1
ATOM 788 C CA . ASN A 1 103 ? 15.223 -8.485 -25.937 1.00 57.97 103 ASN A CA 1
ATOM 789 C C . ASN A 1 103 ? 15.814 -7.198 -26.538 1.00 57.97 103 ASN A C 1
ATOM 791 O O . ASN A 1 103 ? 16.085 -7.119 -27.730 1.00 57.97 103 ASN A O 1
ATOM 795 N N . THR A 1 104 ? 16.021 -6.172 -25.711 1.00 58.44 104 THR A N 1
ATOM 796 C CA . THR A 1 104 ? 16.616 -4.892 -26.131 1.00 58.44 104 THR A CA 1
ATOM 797 C C . THR A 1 104 ? 18.065 -4.709 -25.699 1.00 58.44 104 THR A C 1
ATOM 799 O O . THR A 1 104 ? 18.668 -3.694 -26.039 1.00 58.44 104 THR A O 1
ATOM 802 N N . VAL A 1 105 ? 18.655 -5.668 -24.978 1.00 64.19 105 VAL A N 1
ATOM 803 C CA . VAL A 1 105 ? 20.103 -5.659 -24.747 1.00 64.19 105 VAL A CA 1
ATOM 804 C C . VAL A 1 105 ? 20.765 -6.188 -26.025 1.00 64.19 105 VAL A C 1
ATOM 806 O O . VAL A 1 105 ? 20.437 -7.304 -26.432 1.00 64.19 105 VAL A O 1
ATOM 809 N N . PRO A 1 106 ? 21.655 -5.430 -26.695 1.00 61.31 106 PRO A N 1
ATOM 810 C CA . PRO A 1 106 ? 22.382 -5.944 -27.848 1.00 61.31 106 PRO A CA 1
ATOM 811 C C . PRO A 1 106 ? 23.110 -7.237 -27.470 1.00 61.31 106 PRO A C 1
ATOM 813 O O . PRO A 1 106 ? 23.724 -7.304 -26.404 1.00 61.31 106 PRO A O 1
ATOM 816 N N . ALA A 1 107 ? 23.120 -8.225 -28.370 1.00 58.34 107 ALA A N 1
ATOM 817 C CA . ALA A 1 107 ? 23.840 -9.499 -28.212 1.00 58.34 107 ALA A CA 1
ATOM 818 C C . ALA A 1 107 ? 25.363 -9.347 -27.964 1.00 58.34 107 ALA A C 1
ATOM 820 O O . ALA A 1 107 ? 26.068 -10.330 -27.760 1.00 58.34 107 ALA A O 1
ATOM 821 N N . ALA A 1 108 ? 25.871 -8.110 -27.981 1.00 56.62 108 ALA A N 1
ATOM 822 C CA . ALA A 1 108 ? 27.233 -7.734 -27.629 1.00 56.62 108 ALA A CA 1
ATOM 823 C C . ALA A 1 108 ? 27.566 -7.909 -26.136 1.00 56.62 108 ALA A C 1
ATOM 825 O O . ALA A 1 108 ? 28.744 -7.897 -25.786 1.00 56.62 108 ALA A O 1
ATOM 826 N N . PHE A 1 109 ? 26.576 -8.113 -25.258 1.00 56.47 109 PHE A N 1
ATOM 827 C CA . PHE A 1 109 ? 26.845 -8.792 -23.992 1.00 56.47 109 PHE A CA 1
ATOM 828 C C . PHE A 1 109 ? 26.800 -10.290 -24.274 1.00 56.47 109 PHE A C 1
ATOM 830 O O . PHE A 1 109 ? 25.700 -10.814 -24.475 1.00 56.47 109 PHE A O 1
ATOM 837 N N . PRO A 1 110 ? 27.953 -10.992 -24.335 1.00 54.25 110 PRO A N 1
ATOM 838 C CA . PRO A 1 110 ? 27.923 -12.431 -24.489 1.00 54.25 110 PRO A CA 1
ATOM 839 C C . PRO A 1 110 ? 27.037 -12.970 -23.377 1.00 54.25 110 PRO A C 1
ATOM 841 O O . PRO A 1 110 ? 27.184 -12.578 -22.216 1.00 54.25 110 PRO A O 1
ATOM 844 N N . ALA A 1 111 ? 26.108 -13.845 -23.750 1.00 55.47 111 ALA A N 1
ATOM 845 C CA . ALA A 1 111 ? 25.366 -14.681 -22.830 1.00 55.47 111 ALA A CA 1
ATOM 846 C C . ALA A 1 111 ? 26.369 -15.600 -22.116 1.00 55.47 111 ALA A C 1
ATOM 848 O O . ALA A 1 111 ? 26.438 -16.800 -22.370 1.00 55.47 111 ALA A O 1
ATOM 849 N N . ALA A 1 112 ? 27.208 -15.031 -21.252 1.00 52.38 112 ALA A N 1
ATOM 850 C CA . ALA A 1 112 ? 27.949 -15.751 -20.251 1.00 52.38 112 ALA A CA 1
ATOM 851 C C . ALA A 1 112 ? 26.875 -16.301 -19.329 1.00 52.38 112 ALA A C 1
ATOM 853 O O . ALA A 1 112 ? 26.383 -15.604 -18.445 1.00 52.38 112 ALA A O 1
ATOM 854 N N . ALA A 1 113 ? 26.430 -17.502 -19.692 1.00 52.53 113 ALA A N 1
ATOM 855 C CA . ALA A 1 113 ? 25.585 -18.407 -18.958 1.00 52.53 113 ALA A CA 1
ATOM 856 C C . ALA A 1 113 ? 25.106 -17.809 -17.631 1.00 52.53 113 ALA A C 1
ATOM 858 O O . ALA A 1 113 ? 25.727 -18.002 -16.587 1.00 52.53 113 ALA A O 1
ATOM 859 N N . HIS A 1 114 ? 23.915 -17.210 -17.640 1.00 55.56 114 HIS A N 1
ATOM 860 C CA . HIS A 1 114 ? 23.036 -17.330 -16.485 1.00 55.56 114 HIS A CA 1
ATOM 861 C C . HIS A 1 114 ? 22.593 -18.800 -16.372 1.00 55.56 114 HIS A C 1
ATOM 863 O O . HIS A 1 114 ? 21.404 -19.112 -16.318 1.00 55.56 114 HIS A O 1
ATOM 869 N N . ALA A 1 115 ? 23.553 -19.734 -16.323 1.00 51.03 115 ALA A N 1
ATOM 870 C CA . ALA A 1 115 ? 23.390 -20.908 -15.505 1.00 51.03 115 ALA A CA 1
ATOM 871 C C . ALA A 1 115 ? 23.028 -20.319 -14.151 1.00 51.03 115 ALA A C 1
ATOM 873 O O . ALA A 1 115 ? 23.844 -19.626 -13.542 1.00 51.03 115 ALA A O 1
ATOM 874 N N . ARG A 1 116 ? 21.753 -20.460 -13.769 1.00 52.62 116 ARG A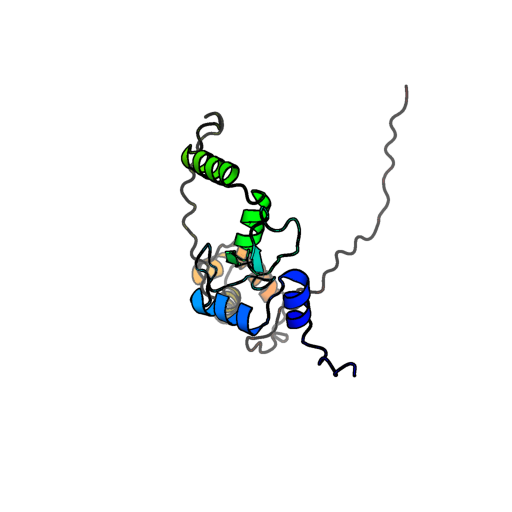 N 1
ATOM 875 C CA . ARG A 1 116 ? 21.290 -20.137 -12.425 1.00 52.62 116 ARG A CA 1
ATOM 876 C C . ARG A 1 116 ? 22.370 -20.694 -11.520 1.00 52.62 116 ARG A C 1
ATOM 878 O O . ARG A 1 116 ? 22.577 -21.908 -11.549 1.00 52.62 116 ARG A O 1
ATOM 885 N N . THR A 1 117 ? 23.115 -19.829 -10.833 1.00 47.62 117 THR A N 1
ATOM 886 C CA . THR A 1 117 ? 24.110 -20.288 -9.871 1.00 47.62 117 THR A CA 1
ATOM 887 C C . THR A 1 117 ? 23.376 -21.334 -9.045 1.00 47.62 117 THR A C 1
ATOM 889 O O . THR A 1 117 ? 22.274 -21.005 -8.581 1.00 47.62 117 THR A O 1
ATOM 892 N N . PRO A 1 118 ? 23.848 -22.597 -8.975 1.00 46.00 118 PRO A N 1
ATOM 893 C CA . PRO A 1 118 ? 23.153 -23.602 -8.192 1.00 46.00 118 PRO A CA 1
ATOM 894 C C . PRO A 1 118 ? 22.916 -22.956 -6.841 1.00 46.00 118 PRO A C 1
ATOM 896 O O . PRO A 1 118 ? 23.849 -22.396 -6.264 1.00 46.00 118 PRO A O 1
ATOM 899 N N . GLN A 1 119 ? 21.642 -22.888 -6.451 1.00 52.12 119 GLN A N 1
ATOM 900 C CA . GLN A 1 119 ? 21.221 -22.321 -5.183 1.00 52.12 119 GLN A CA 1
ATOM 901 C C . GLN A 1 119 ? 22.050 -23.058 -4.140 1.00 52.12 119 GLN A C 1
ATOM 903 O O . GLN A 1 119 ? 21.753 -24.211 -3.833 1.00 52.12 119 GLN A O 1
ATOM 908 N N . VAL A 1 120 ? 23.150 -22.456 -3.680 1.00 49.62 120 VAL A N 1
ATOM 909 C CA . VAL A 1 120 ? 23.911 -23.014 -2.575 1.00 49.62 120 VAL A CA 1
ATOM 910 C C . VAL A 1 120 ? 22.924 -22.894 -1.439 1.00 49.62 120 VAL A C 1
ATOM 912 O O . VAL A 1 120 ? 22.615 -21.786 -0.995 1.00 49.62 120 VAL A O 1
ATOM 915 N N . SER A 1 121 ? 22.320 -24.028 -1.089 1.00 50.00 121 SER A N 1
ATOM 916 C CA . SER A 1 121 ? 21.423 -24.161 0.043 1.00 50.00 121 SER A CA 1
ATOM 917 C C . SER A 1 121 ? 22.039 -23.360 1.174 1.00 50.00 121 SER A C 1
ATOM 919 O O . SER A 1 121 ? 23.191 -23.618 1.534 1.00 50.00 121 SER A O 1
ATOM 921 N N . ARG A 1 122 ? 21.316 -22.344 1.671 1.00 49.38 122 ARG A N 1
ATOM 922 C CA . ARG A 1 122 ? 21.706 -21.619 2.886 1.00 49.38 122 ARG A CA 1
ATOM 923 C C . ARG A 1 122 ? 22.214 -22.674 3.868 1.00 49.38 122 ARG A C 1
ATOM 925 O O . ARG A 1 122 ? 21.443 -23.601 4.131 1.00 49.38 122 ARG A O 1
ATOM 932 N N . PRO A 1 123 ? 23.472 -22.595 4.345 1.00 48.44 123 PRO A N 1
ATOM 933 C CA . PRO A 1 123 ? 23.954 -23.589 5.284 1.00 48.44 123 PRO A CA 1
ATOM 934 C C . PRO A 1 123 ? 22.969 -23.644 6.462 1.00 48.44 123 PRO A C 1
ATOM 936 O O . PRO A 1 123 ? 22.410 -22.594 6.827 1.00 48.44 123 PRO A O 1
ATOM 939 N N . PRO A 1 124 ? 22.688 -24.845 7.000 1.00 52.22 124 PRO A N 1
ATOM 940 C CA . PRO A 1 124 ? 21.814 -24.994 8.149 1.00 52.22 124 PRO A CA 1
ATOM 941 C C . PRO A 1 124 ? 22.252 -24.047 9.270 1.00 52.22 124 PRO A C 1
ATOM 943 O O . PRO A 1 124 ? 23.410 -23.639 9.361 1.00 52.22 124 PRO A O 1
ATOM 946 N N . ARG A 1 125 ? 21.271 -23.618 10.065 1.00 59.91 125 ARG A N 1
ATOM 947 C CA . ARG A 1 125 ? 21.423 -22.603 11.109 1.00 59.91 125 ARG A CA 1
ATOM 948 C C . ARG A 1 125 ? 22.657 -22.895 11.982 1.00 59.91 125 ARG A C 1
ATOM 950 O O . ARG A 1 125 ? 22.639 -23.830 12.765 1.00 59.91 125 ARG A O 1
ATOM 957 N N . ASP A 1 126 ? 23.631 -21.993 11.855 1.00 66.06 126 ASP A N 1
ATOM 958 C CA . ASP A 1 126 ? 24.839 -21.794 12.669 1.00 66.06 126 ASP A CA 1
ATOM 959 C C . ASP A 1 126 ? 26.158 -22.453 12.209 1.00 66.06 126 ASP A C 1
ATOM 961 O O . ASP A 1 126 ? 26.884 -23.072 12.980 1.00 66.06 126 ASP A O 1
ATOM 965 N N . LEU A 1 127 ? 26.546 -22.178 10.955 1.00 73.69 127 LEU A N 1
ATOM 966 C CA . LEU A 1 127 ? 27.861 -22.497 10.371 1.00 73.69 127 LEU A CA 1
ATOM 967 C C . LEU A 1 127 ? 29.064 -22.193 11.296 1.00 73.69 127 LEU A C 1
ATOM 969 O O . LEU A 1 127 ? 30.101 -22.852 11.226 1.00 73.69 127 LEU A O 1
ATOM 973 N N . ARG A 1 128 ? 28.945 -21.184 12.166 1.00 74.31 128 ARG A N 1
ATOM 974 C CA . ARG A 1 128 ? 29.976 -20.827 13.146 1.00 74.31 128 ARG A CA 1
ATOM 975 C C . ARG A 1 128 ? 30.111 -21.878 14.250 1.00 74.31 128 ARG A C 1
ATOM 977 O O . ARG A 1 128 ? 31.239 -22.189 14.638 1.00 74.31 128 ARG A O 1
ATOM 984 N N . ALA A 1 129 ? 29.000 -22.411 14.751 1.00 76.31 129 ALA A N 1
ATOM 985 C CA . ALA A 1 129 ? 28.998 -23.460 15.764 1.00 76.31 129 ALA A CA 1
ATOM 986 C C . ALA A 1 129 ? 29.620 -24.749 15.215 1.00 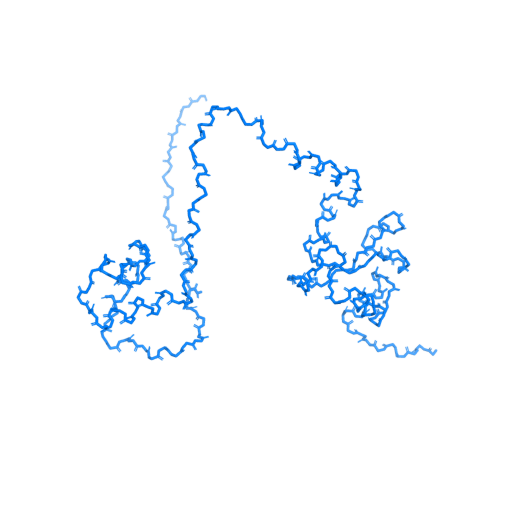76.31 129 ALA A C 1
ATOM 988 O O . ALA A 1 129 ? 30.485 -25.330 15.866 1.00 76.31 129 ALA A O 1
ATOM 989 N N . ASP A 1 130 ? 29.281 -25.122 13.980 1.00 79.00 130 ASP A N 1
ATOM 990 C CA . ASP A 1 130 ? 29.826 -26.319 13.332 1.00 79.00 130 ASP A CA 1
ATOM 991 C C . ASP A 1 130 ? 31.347 -26.226 13.135 1.00 79.00 130 ASP A C 1
ATOM 993 O O . ASP A 1 130 ? 32.081 -27.158 13.470 1.00 79.00 130 ASP A O 1
ATOM 997 N N . ILE A 1 131 ? 31.848 -25.069 12.676 1.00 79.81 131 ILE A N 1
ATOM 998 C CA . ILE A 1 131 ? 33.296 -24.820 12.556 1.00 79.81 131 ILE A CA 1
ATOM 999 C C . ILE A 1 131 ? 33.981 -24.874 13.930 1.00 79.81 131 ILE A C 1
ATOM 1001 O O . ILE A 1 131 ? 35.066 -25.445 14.057 1.00 79.81 131 ILE A O 1
ATOM 1005 N N . THR A 1 132 ? 33.358 -24.294 14.958 1.00 80.00 132 THR A N 1
ATOM 1006 C CA . THR A 1 132 ? 33.912 -24.265 16.321 1.00 80.00 132 THR A CA 1
ATOM 1007 C C . THR A 1 132 ? 33.999 -25.670 16.918 1.00 80.00 132 THR A C 1
ATOM 1009 O O . THR A 1 132 ? 35.048 -26.054 17.433 1.00 80.00 132 THR A O 1
ATOM 1012 N N . ASN A 1 133 ? 32.935 -26.465 16.787 1.00 79.50 133 ASN A N 1
ATOM 1013 C CA . ASN A 1 133 ? 32.885 -27.844 17.273 1.00 79.50 133 ASN A CA 1
ATOM 1014 C C . ASN A 1 133 ? 33.910 -28.734 16.560 1.00 79.50 133 ASN A C 1
ATOM 1016 O O . ASN A 1 133 ? 34.612 -29.514 17.206 1.00 79.50 133 ASN A O 1
ATOM 1020 N N . TYR A 1 134 ? 34.052 -28.583 15.240 1.00 80.62 134 TYR A N 1
ATOM 1021 C CA . TYR A 1 134 ? 35.034 -29.348 14.478 1.00 80.62 134 TYR A CA 1
ATOM 1022 C C . TYR A 1 134 ? 36.467 -29.025 14.921 1.00 80.62 134 TYR A C 1
ATOM 1024 O O . TYR A 1 134 ? 37.241 -29.940 15.197 1.00 80.62 134 TYR A O 1
ATOM 1032 N N . LEU A 1 135 ? 36.809 -27.740 15.076 1.00 82.12 135 LEU A N 1
ATOM 1033 C CA . LEU A 1 135 ? 38.131 -27.322 15.557 1.00 82.12 135 LEU A CA 1
ATOM 1034 C C . LEU A 1 135 ? 38.416 -27.780 16.993 1.00 82.12 135 LEU A C 1
ATOM 1036 O O . LEU A 1 135 ? 39.553 -28.135 17.286 1.00 82.12 135 LEU A O 1
ATOM 1040 N N . ALA A 1 136 ? 37.406 -27.831 17.866 1.00 80.88 136 ALA A N 1
ATOM 1041 C CA . ALA A 1 136 ? 37.561 -28.387 19.212 1.00 80.88 136 ALA A CA 1
ATOM 1042 C C . ALA A 1 136 ? 37.899 -29.889 19.180 1.00 80.88 136 ALA A C 1
ATOM 1044 O O . ALA A 1 136 ? 38.728 -30.353 19.959 1.00 80.88 136 ALA A O 1
ATOM 1045 N N . SER A 1 137 ? 37.296 -30.642 18.254 1.00 78.06 137 SER A N 1
ATOM 1046 C CA . SER A 1 137 ? 37.562 -32.078 18.078 1.00 78.06 137 SER A CA 1
ATOM 1047 C C . SER A 1 137 ? 38.824 -32.389 17.258 1.00 78.06 137 SER A C 1
ATOM 1049 O O . SER A 1 137 ? 39.346 -33.499 17.316 1.00 78.06 137 SER A O 1
ATOM 1051 N N . SER A 1 138 ? 39.317 -31.430 16.468 1.00 82.19 138 SER A N 1
ATOM 1052 C CA . SER A 1 138 ? 40.475 -31.579 15.577 1.00 82.19 138 SER A CA 1
ATOM 1053 C C . SER A 1 138 ? 41.306 -30.284 15.516 1.00 82.19 138 SER A C 1
ATOM 1055 O O . SER A 1 138 ? 41.296 -29.586 14.498 1.00 82.19 138 SER A O 1
ATOM 1057 N N . PRO A 1 139 ? 42.073 -29.953 16.575 1.00 79.44 139 PRO A N 1
ATOM 1058 C CA . PRO A 1 139 ? 42.730 -28.643 16.713 1.00 79.44 139 PRO A CA 1
ATOM 1059 C C . PRO A 1 139 ? 43.797 -28.344 15.650 1.00 79.44 139 PRO A C 1
ATOM 1061 O O . PRO A 1 139 ? 44.053 -27.186 15.318 1.00 79.44 139 PRO A O 1
ATOM 1064 N N . ALA A 1 140 ? 44.412 -29.387 15.086 1.00 81.25 140 ALA A N 1
ATOM 1065 C CA . ALA A 1 140 ? 45.432 -29.270 14.045 1.00 81.25 140 ALA A CA 1
ATOM 1066 C C . ALA A 1 140 ? 44.854 -29.089 12.626 1.00 81.25 140 ALA A C 1
ATOM 1068 O O . ALA A 1 140 ? 45.617 -28.843 11.691 1.00 81.25 140 ALA A O 1
ATOM 1069 N N . ALA A 1 141 ? 43.530 -29.196 12.447 1.00 83.06 141 ALA A N 1
ATOM 1070 C CA . ALA A 1 141 ? 42.897 -29.146 11.134 1.00 83.06 141 ALA A CA 1
ATOM 1071 C C . ALA A 1 141 ? 43.192 -27.832 10.391 1.00 83.06 141 ALA A C 1
ATOM 1073 O O . ALA A 1 141 ? 43.131 -26.726 10.951 1.00 83.06 141 ALA A O 1
ATOM 1074 N N . GLY A 1 142 ? 43.510 -27.950 9.102 1.00 85.88 142 GLY A N 1
ATOM 1075 C CA . GLY A 1 142 ? 43.686 -26.817 8.208 1.00 85.88 142 GLY A CA 1
ATOM 1076 C C . GLY A 1 142 ? 42.349 -26.268 7.708 1.00 85.88 142 GLY A C 1
ATOM 1077 O O . GLY A 1 142 ? 41.311 -26.922 7.762 1.00 85.88 142 GLY A O 1
ATOM 1078 N N . VAL A 1 143 ? 42.375 -25.062 7.134 1.00 83.06 143 VAL A N 1
ATOM 1079 C CA . VAL A 1 143 ? 41.181 -24.388 6.579 1.00 83.06 143 VAL A CA 1
ATOM 1080 C C . VAL A 1 143 ? 40.429 -25.263 5.566 1.00 83.06 143 VAL A C 1
ATOM 1082 O O . VAL A 1 143 ? 39.203 -25.243 5.522 1.00 83.06 143 VAL A O 1
ATOM 1085 N N . ARG A 1 144 ? 41.156 -26.047 4.759 1.00 84.75 144 ARG A N 1
ATOM 1086 C CA . ARG A 1 144 ? 40.569 -26.950 3.757 1.00 84.75 144 ARG A CA 1
ATOM 1087 C C . ARG A 1 144 ? 39.863 -28.154 4.384 1.00 84.75 144 ARG A C 1
ATOM 1089 O O . ARG A 1 144 ? 38.857 -28.596 3.835 1.00 84.75 144 ARG A O 1
ATOM 1096 N N . ASP A 1 145 ? 40.357 -28.646 5.515 1.00 86.31 145 ASP A N 1
ATOM 1097 C CA . ASP A 1 145 ? 39.769 -29.782 6.231 1.00 86.31 145 ASP A CA 1
ATOM 1098 C C . ASP A 1 145 ? 38.456 -29.358 6.894 1.00 86.31 145 ASP A C 1
ATOM 1100 O O . ASP A 1 145 ? 37.430 -30.011 6.722 1.00 86.31 145 ASP A O 1
ATOM 1104 N N . VAL A 1 146 ? 38.464 -28.189 7.544 1.00 81.31 146 VAL A N 1
ATOM 1105 C CA . VAL A 1 146 ? 37.278 -27.567 8.157 1.00 81.31 146 VAL A CA 1
ATOM 1106 C C . VAL A 1 146 ? 36.200 -27.268 7.112 1.00 81.31 146 VAL A C 1
ATOM 1108 O O . VAL A 1 146 ? 35.035 -27.612 7.298 1.00 81.31 146 VAL A O 1
ATOM 1111 N N . ALA A 1 147 ? 36.585 -26.651 5.989 1.00 83.69 147 ALA A N 1
ATOM 1112 C CA . ALA A 1 147 ? 35.661 -26.308 4.909 1.00 83.69 147 ALA A CA 1
ATOM 1113 C C . ALA A 1 147 ? 34.971 -27.548 4.322 1.00 83.69 147 ALA A C 1
ATOM 1115 O O . ALA A 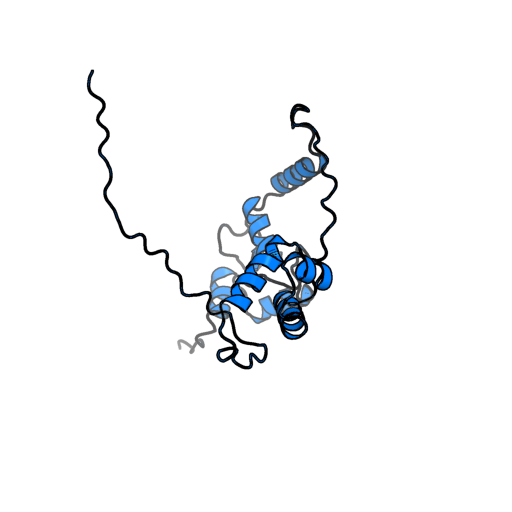1 147 ? 33.766 -27.530 4.068 1.00 83.69 147 ALA A O 1
ATOM 1116 N N . ARG A 1 148 ? 35.727 -28.642 4.158 1.00 84.88 148 ARG A N 1
ATOM 1117 C CA . ARG A 1 148 ? 35.194 -29.926 3.699 1.00 84.88 148 ARG A CA 1
ATOM 1118 C C . ARG A 1 148 ? 34.233 -30.535 4.718 1.00 84.88 148 ARG A C 1
ATOM 1120 O O . ARG A 1 148 ? 33.163 -30.979 4.322 1.00 84.88 148 ARG A O 1
ATOM 1127 N N . ALA A 1 149 ? 34.607 -30.551 5.997 1.00 81.50 149 ALA A N 1
ATOM 1128 C CA . ALA A 1 149 ? 33.825 -31.190 7.053 1.00 81.50 149 ALA A CA 1
ATOM 1129 C C . ALA A 1 149 ? 32.467 -30.514 7.291 1.00 81.50 149 ALA A C 1
ATOM 1131 O O . ALA A 1 149 ? 31.474 -31.195 7.523 1.00 81.50 149 ALA A O 1
ATOM 1132 N N . VAL A 1 150 ? 32.419 -29.183 7.201 1.00 80.06 150 VAL A N 1
ATOM 1133 C CA . VAL A 1 150 ? 31.211 -28.389 7.484 1.00 80.06 150 VAL A CA 1
ATOM 1134 C C . VAL A 1 150 ? 30.436 -28.024 6.202 1.00 80.06 150 VAL A C 1
ATOM 1136 O O . VAL A 1 150 ? 29.348 -27.456 6.250 1.00 80.06 150 VAL A O 1
ATOM 1139 N N . GLY A 1 151 ? 30.969 -28.357 5.023 1.00 80.50 151 GLY A N 1
ATOM 1140 C CA . GLY A 1 151 ? 30.308 -28.072 3.748 1.00 80.50 151 GLY A CA 1
ATOM 1141 C C . GLY A 1 151 ? 30.225 -26.574 3.437 1.00 80.50 151 GLY A C 1
ATOM 1142 O O . GLY A 1 151 ? 29.200 -26.094 2.955 1.00 80.50 151 GLY A O 1
ATOM 1143 N N . CYS A 1 152 ? 31.292 -25.820 3.720 1.00 78.44 152 CYS A N 1
ATOM 1144 C CA . CYS A 1 152 ? 31.369 -24.382 3.453 1.00 78.44 152 CYS A CA 1
ATOM 1145 C C . CYS A 1 152 ? 32.553 -24.013 2.548 1.00 78.44 152 CYS A C 1
ATOM 1147 O O . CYS A 1 152 ? 33.440 -24.822 2.275 1.00 78.44 152 CYS A O 1
ATOM 1149 N N . ALA A 1 153 ? 32.578 -22.775 2.048 1.00 81.00 153 ALA A N 1
ATOM 1150 C CA . ALA A 1 153 ? 33.689 -22.302 1.230 1.00 81.00 153 ALA A CA 1
ATOM 1151 C C . ALA A 1 153 ? 34.971 -22.125 2.078 1.00 81.00 153 ALA A C 1
ATOM 1153 O O . ALA A 1 153 ? 34.894 -21.622 3.204 1.00 81.00 153 ALA A O 1
ATOM 1154 N N . PRO A 1 154 ? 36.174 -22.428 1.542 1.00 81.12 154 PRO A N 1
ATOM 1155 C CA . PRO A 1 154 ? 37.436 -22.220 2.260 1.00 81.12 154 PRO A CA 1
ATOM 1156 C C . PRO A 1 154 ? 37.664 -20.773 2.719 1.00 81.12 154 PRO A C 1
ATOM 1158 O O . PRO A 1 154 ? 38.277 -20.548 3.760 1.00 81.12 154 PRO A O 1
ATOM 1161 N N . SER A 1 155 ? 37.150 -19.788 1.976 1.00 77.38 155 SER A N 1
ATOM 1162 C CA . SER A 1 155 ? 37.186 -18.373 2.366 1.00 77.38 155 SER A CA 1
ATOM 1163 C C . SER A 1 155 ? 36.402 -18.114 3.656 1.00 77.38 155 SER A C 1
ATOM 1165 O O . SER A 1 155 ? 36.907 -17.438 4.547 1.00 77.38 155 SER A O 1
ATOM 1167 N N . THR A 1 156 ? 35.222 -18.720 3.800 1.00 75.62 156 THR A N 1
ATOM 1168 C CA . THR A 1 156 ? 34.366 -18.619 4.993 1.00 75.62 156 THR A CA 1
ATOM 1169 C C . THR A 1 156 ? 34.962 -19.344 6.204 1.00 75.62 156 THR A C 1
ATOM 1171 O O . THR A 1 156 ? 34.886 -18.845 7.329 1.00 75.62 156 THR A O 1
ATOM 1174 N N . ALA A 1 157 ? 35.605 -20.497 5.989 1.00 79.31 157 ALA A N 1
ATOM 1175 C CA . ALA A 1 157 ? 36.326 -21.213 7.044 1.00 79.31 157 ALA A CA 1
ATOM 1176 C C . ALA A 1 157 ? 37.588 -20.456 7.505 1.00 79.31 157 ALA A C 1
ATOM 1178 O O . ALA A 1 157 ? 37.936 -20.491 8.684 1.00 79.31 157 ALA A O 1
ATOM 1179 N N . SER A 1 158 ? 38.264 -19.738 6.599 1.00 81.94 158 SER A N 1
ATOM 1180 C CA . SER A 1 158 ? 39.531 -19.048 6.883 1.00 81.94 158 SER A CA 1
ATOM 1181 C C . SER A 1 158 ? 39.420 -17.996 7.989 1.00 81.94 158 SER A C 1
ATOM 1183 O O . SER A 1 158 ? 40.331 -17.887 8.811 1.00 81.94 158 SER A O 1
ATOM 1185 N N . GLU A 1 159 ? 38.326 -17.231 8.026 1.00 76.19 159 GLU A N 1
ATOM 1186 C CA . GLU A 1 159 ? 38.105 -16.196 9.046 1.00 76.19 159 GLU A CA 1
ATOM 1187 C C . GLU A 1 159 ? 37.902 -16.808 10.438 1.00 76.19 159 GLU A C 1
ATOM 1189 O O . GLU A 1 159 ? 38.517 -16.368 11.410 1.00 76.19 159 GLU A O 1
ATOM 1194 N N . HIS A 1 160 ? 37.107 -17.877 10.527 1.00 72.62 160 HIS A N 1
ATOM 1195 C CA . HIS A 1 160 ? 36.837 -18.570 11.786 1.00 72.62 160 HIS A CA 1
ATOM 1196 C C . HIS A 1 160 ? 38.057 -19.330 12.316 1.00 72.62 160 HIS A C 1
ATOM 1198 O O . HIS A 1 160 ? 38.344 -19.246 13.507 1.00 72.62 160 HIS A O 1
ATOM 1204 N N . VAL A 1 161 ? 38.812 -20.012 11.447 1.00 78.50 161 VAL A N 1
ATOM 1205 C CA . VAL A 1 161 ? 40.052 -20.709 11.836 1.00 78.50 161 VAL A CA 1
ATOM 1206 C C . VAL A 1 161 ? 41.103 -19.716 12.338 1.00 78.50 161 VAL A C 1
ATOM 1208 O O . VAL A 1 161 ? 41.771 -19.989 13.333 1.00 78.50 161 VAL A O 1
ATOM 1211 N N . ARG A 1 162 ? 41.235 -18.546 11.694 1.00 78.75 162 ARG A N 1
ATOM 1212 C CA . ARG A 1 162 ? 42.125 -17.475 12.173 1.00 78.75 162 ARG A CA 1
ATOM 1213 C C . ARG A 1 162 ? 41.715 -16.972 13.552 1.00 78.75 162 ARG A C 1
ATOM 1215 O O . ARG A 1 162 ? 42.570 -16.843 14.417 1.00 78.75 162 ARG A O 1
ATOM 1222 N N . PHE A 1 163 ? 40.424 -16.722 13.756 1.00 69.00 163 PHE A N 1
ATOM 1223 C CA . PHE A 1 163 ? 39.903 -16.251 15.036 1.00 69.00 163 PHE A CA 1
ATOM 1224 C C . PHE A 1 163 ? 40.087 -17.286 16.156 1.00 69.00 163 PHE A C 1
ATOM 1226 O O . PHE A 1 163 ? 40.587 -16.942 17.219 1.00 69.00 163 PHE A O 1
ATOM 1233 N N . ALA A 1 164 ? 39.762 -18.557 15.905 1.00 68.81 164 ALA A N 1
ATOM 1234 C CA . ALA A 1 164 ? 39.917 -19.636 16.882 1.00 68.81 164 ALA A CA 1
ATOM 1235 C C . ALA A 1 164 ? 41.378 -19.840 17.314 1.00 68.81 164 ALA A C 1
ATOM 1237 O O . ALA A 1 164 ? 41.639 -20.123 18.476 1.00 68.81 164 ALA A O 1
ATOM 1238 N N . ARG A 1 165 ? 42.334 -19.655 16.396 1.00 69.94 165 ARG A N 1
ATOM 1239 C CA . ARG A 1 165 ? 43.774 -19.740 16.692 1.00 69.94 165 ARG A CA 1
ATOM 1240 C C . ARG A 1 165 ? 44.339 -18.492 17.375 1.00 69.94 165 ARG A C 1
ATOM 1242 O O . ARG A 1 165 ? 45.435 -18.556 17.915 1.00 69.94 165 ARG A O 1
ATOM 1249 N N . ALA A 1 166 ? 43.624 -17.368 17.320 1.00 65.44 166 ALA A N 1
ATOM 1250 C CA . ALA A 1 166 ? 44.009 -16.120 17.974 1.00 65.44 166 ALA A CA 1
ATOM 1251 C C . ALA A 1 166 ? 43.499 -16.018 19.425 1.00 65.44 166 ALA A C 1
ATOM 1253 O O . ALA A 1 166 ? 43.865 -15.079 20.127 1.00 65.44 166 ALA A O 1
ATOM 1254 N N . ILE A 1 167 ? 42.655 -16.955 19.873 1.00 58.56 167 ILE A N 1
ATOM 1255 C CA . ILE A 1 167 ? 42.160 -17.023 21.251 1.00 58.56 167 ILE A CA 1
ATOM 1256 C C . ILE A 1 167 ? 43.033 -18.013 22.029 1.00 58.56 167 ILE A C 1
ATOM 1258 O O . ILE A 1 167 ? 43.105 -19.187 21.671 1.00 58.56 167 ILE A O 1
ATOM 1262 N N . GLU A 1 168 ? 43.689 -17.555 23.099 1.00 50.19 168 GLU A N 1
ATOM 1263 C CA . GLU A 1 168 ? 44.401 -18.453 24.013 1.00 50.19 168 GLU A CA 1
ATOM 1264 C C . GLU A 1 168 ? 43.421 -19.408 24.730 1.00 50.19 168 GLU A C 1
ATOM 1266 O O . GLU A 1 168 ? 42.294 -19.005 25.041 1.00 50.19 168 GLU A O 1
ATOM 1271 N N . PRO A 1 169 ? 43.824 -20.655 25.053 1.00 51.34 169 PRO A N 1
ATOM 1272 C CA . PRO A 1 169 ? 42.918 -21.716 25.521 1.00 51.34 169 PRO A CA 1
ATOM 1273 C C . PRO A 1 169 ? 42.085 -21.385 26.7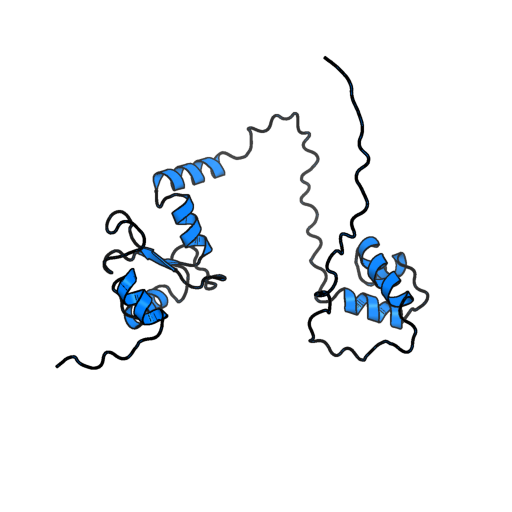72 1.00 51.34 169 PRO A C 1
ATOM 1275 O O . PRO A 1 169 ? 41.080 -22.043 27.028 1.00 51.34 169 PRO A O 1
ATOM 1278 N N . ALA A 1 170 ? 42.476 -20.373 27.552 1.00 48.09 170 ALA A N 1
ATOM 1279 C CA . ALA A 1 170 ? 41.800 -19.967 28.783 1.00 48.09 170 ALA A CA 1
ATOM 1280 C C . ALA A 1 170 ? 40.650 -18.956 28.584 1.00 48.09 170 ALA A C 1
ATOM 1282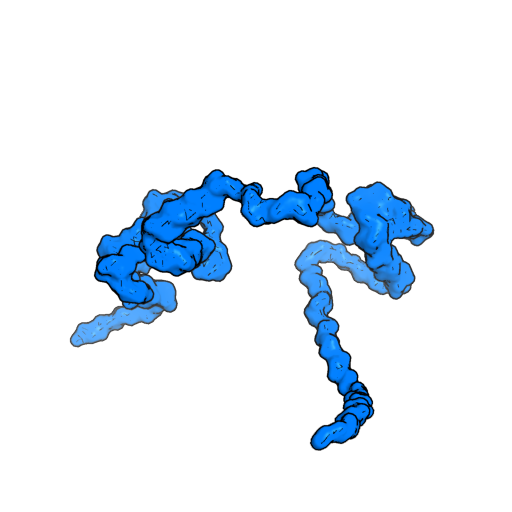 O O . ALA A 1 170 ? 39.979 -18.606 29.554 1.00 48.09 170 ALA A O 1
ATOM 1283 N N . ALA A 1 171 ? 40.402 -18.475 27.360 1.00 46.59 171 ALA A N 1
ATOM 1284 C CA . ALA A 1 171 ? 39.482 -17.362 27.104 1.00 46.59 171 ALA A CA 1
ATOM 1285 C C . ALA A 1 171 ? 38.280 -17.726 26.218 1.00 46.59 171 ALA A C 1
ATOM 1287 O O . ALA A 1 171 ? 37.769 -16.866 25.503 1.00 46.59 171 ALA A O 1
ATOM 1288 N N . ILE A 1 172 ? 37.804 -18.975 26.255 1.00 46.84 172 ILE A N 1
ATOM 1289 C CA . ILE A 1 172 ? 36.516 -19.345 25.649 1.00 46.84 172 ILE A CA 1
ATOM 1290 C C . ILE A 1 172 ? 35.454 -19.315 26.759 1.00 46.84 172 ILE A C 1
ATOM 1292 O O . ILE A 1 172 ? 35.367 -20.268 27.536 1.00 46.84 172 ILE A O 1
ATOM 1296 N N . PRO A 1 173 ? 34.633 -18.254 26.894 1.00 42.38 173 PRO A N 1
ATOM 1297 C CA . PRO A 1 173 ? 33.506 -18.295 27.811 1.00 42.38 173 PRO A CA 1
ATOM 1298 C C . PRO A 1 173 ? 32.510 -19.337 27.299 1.00 42.38 173 PRO A C 1
ATOM 1300 O O . PRO A 1 173 ? 32.268 -19.420 26.094 1.00 42.38 173 PRO A O 1
ATOM 1303 N N . ASN A 1 174 ? 31.906 -20.102 28.213 1.00 43.75 174 ASN A N 1
ATOM 1304 C CA . ASN A 1 174 ? 30.776 -20.987 27.928 1.00 43.75 174 ASN A CA 1
ATOM 1305 C C . ASN A 1 174 ? 29.624 -20.185 27.302 1.00 43.75 174 ASN A C 1
ATOM 1307 O O . ASN A 1 174 ? 28.764 -19.647 28.001 1.00 43.75 174 ASN A O 1
ATOM 1311 N N . TRP A 1 175 ? 29.616 -20.092 25.975 1.00 43.03 175 TRP A N 1
ATOM 1312 C CA . TRP A 1 175 ? 28.604 -19.372 25.222 1.00 43.03 175 TRP A CA 1
ATOM 1313 C C . TRP A 1 175 ? 27.380 -20.275 25.062 1.00 43.03 175 TRP A C 1
ATOM 1315 O O . TRP A 1 175 ? 27.307 -21.110 24.162 1.00 43.03 175 TRP A O 1
ATOM 1325 N N . ARG A 1 176 ? 26.417 -20.143 25.981 1.00 37.59 176 ARG A N 1
ATOM 1326 C CA . ARG A 1 176 ? 25.067 -20.686 25.784 1.00 37.59 176 ARG A CA 1
ATOM 1327 C C . ARG A 1 176 ? 24.335 -19.742 24.835 1.00 37.59 176 ARG A C 1
ATOM 1329 O O . ARG A 1 176 ? 24.250 -18.547 25.102 1.00 37.59 176 ARG A O 1
ATOM 1336 N N . GLY A 1 177 ? 23.873 -20.280 23.709 1.00 39.53 177 GLY A N 1
ATOM 1337 C CA . GLY A 1 177 ? 23.291 -19.510 22.615 1.00 39.53 177 GLY A CA 1
ATOM 1338 C C . GLY A 1 177 ? 22.211 -18.526 23.070 1.00 39.53 177 GLY A C 1
ATOM 1339 O O . GLY A 1 177 ? 21.313 -18.884 23.829 1.00 39.53 177 GLY A O 1
ATOM 1340 N N . GLY A 1 178 ? 22.297 -17.287 22.578 1.00 42.09 178 GLY A N 1
ATOM 1341 C CA . GLY A 1 178 ? 21.225 -16.305 22.749 1.00 42.09 178 GLY A CA 1
ATOM 1342 C C . GLY A 1 178 ? 21.620 -14.830 22.692 1.00 42.09 178 GLY A C 1
ATOM 1343 O O . GLY A 1 178 ? 20.749 -13.998 22.446 1.00 42.09 178 GLY A O 1
ATOM 1344 N N . GLU A 1 179 ? 22.892 -14.465 22.860 1.00 39.28 179 GLU A N 1
ATOM 1345 C CA . GLU A 1 179 ? 23.263 -13.048 22.975 1.00 39.28 179 GLU A CA 1
ATOM 1346 C C . GLU A 1 179 ? 23.903 -12.475 21.705 1.00 39.28 179 GLU A C 1
ATOM 1348 O O . GLU A 1 179 ? 24.821 -13.033 21.103 1.00 39.28 179 GLU A O 1
ATOM 1353 N N . LYS A 1 180 ? 23.349 -11.332 21.284 1.00 40.94 180 LYS A N 1
ATOM 1354 C CA . LYS A 1 180 ? 23.715 -10.559 20.095 1.00 40.94 180 LYS A CA 1
ATOM 1355 C C . LYS A 1 180 ? 25.219 -10.274 20.088 1.00 40.94 180 LYS A C 1
ATOM 1357 O O . LYS A 1 180 ? 25.778 -9.806 21.071 1.00 40.94 180 LYS A O 1
ATOM 1362 N N . THR A 1 181 ? 25.847 -10.499 18.939 1.00 42.84 181 THR A N 1
ATOM 1363 C CA . THR A 1 181 ? 27.268 -10.233 18.683 1.00 42.84 181 THR A CA 1
ATOM 1364 C C . THR A 1 181 ? 27.745 -8.855 19.181 1.00 42.84 181 THR A C 1
ATOM 1366 O O . THR A 1 181 ? 27.013 -7.878 18.986 1.00 42.84 181 THR A O 1
ATOM 1369 N N . PRO A 1 182 ? 29.005 -8.701 19.637 1.00 40.22 182 PRO A N 1
ATOM 1370 C CA . PRO A 1 182 ? 29.583 -7.403 19.993 1.00 40.22 182 PRO A CA 1
ATOM 1371 C C . PRO A 1 182 ? 30.027 -6.568 18.769 1.00 40.22 182 PRO A C 1
ATOM 1373 O O . PRO A 1 182 ? 30.745 -5.586 18.917 1.00 40.22 182 PRO A O 1
ATOM 1376 N N . TYR A 1 183 ? 29.563 -6.876 17.549 1.00 40.97 183 TYR A N 1
ATOM 1377 C CA . TYR A 1 183 ? 29.855 -6.115 16.317 1.00 40.97 183 TYR A CA 1
ATOM 1378 C C . TYR A 1 183 ? 29.227 -4.700 16.266 1.00 40.97 183 TYR A C 1
ATOM 1380 O O . TYR A 1 183 ? 29.116 -4.096 15.201 1.00 40.97 183 TYR A O 1
ATOM 1388 N N . LYS A 1 184 ? 28.835 -4.121 17.404 1.00 43.22 184 LYS A N 1
ATOM 1389 C CA . LYS A 1 184 ? 28.564 -2.684 17.537 1.00 43.22 184 LYS A CA 1
ATOM 1390 C C . LYS A 1 184 ? 29.719 -2.043 18.301 1.00 43.22 184 LYS A C 1
ATOM 1392 O O . LYS A 1 184 ? 29.617 -1.828 19.501 1.00 43.22 184 LYS A O 1
ATOM 1397 N N . GLY A 1 185 ? 30.821 -1.745 17.611 1.00 40.34 185 GLY A N 1
ATOM 1398 C CA . GLY A 1 185 ? 31.964 -1.120 18.283 1.00 40.34 185 GLY A CA 1
ATOM 1399 C C . GLY A 1 185 ? 33.096 -0.574 17.418 1.00 40.34 185 GLY A C 1
ATOM 1400 O O . GLY A 1 185 ? 33.721 0.392 17.839 1.00 40.34 185 GLY A O 1
ATOM 1401 N N . LEU A 1 186 ? 33.352 -1.083 16.206 1.00 35.34 186 LEU A N 1
ATOM 1402 C CA . LEU A 1 186 ? 34.380 -0.481 15.347 1.00 35.34 186 LEU A CA 1
ATOM 1403 C C . LEU A 1 186 ? 33.820 0.726 14.586 1.00 35.34 186 LEU A C 1
ATOM 1405 O O . LEU A 1 186 ? 33.383 0.630 13.439 1.00 35.34 186 LEU A O 1
ATOM 1409 N N . ARG A 1 187 ? 33.858 1.896 15.231 1.00 35.56 187 ARG A N 1
ATOM 1410 C CA . ARG A 1 187 ? 33.908 3.168 14.503 1.00 35.56 187 ARG A CA 1
ATOM 1411 C C . ARG A 1 187 ? 35.214 3.180 13.707 1.00 35.56 187 ARG A C 1
ATOM 1413 O O . ARG A 1 187 ? 36.280 2.982 14.281 1.00 35.56 187 ARG A O 1
ATOM 1420 N N . ARG A 1 188 ? 35.141 3.434 12.397 1.00 36.19 188 ARG A N 1
ATOM 1421 C CA . ARG A 1 188 ? 36.316 3.853 11.624 1.00 36.19 188 ARG A CA 1
ATOM 1422 C C . ARG A 1 188 ? 36.808 5.168 12.227 1.00 36.19 188 ARG A C 1
ATOM 1424 O O . ARG A 1 188 ? 36.166 6.199 12.049 1.00 36.19 188 ARG A O 1
ATOM 1431 N N . THR A 1 189 ? 37.917 5.133 12.950 1.00 36.44 189 THR A N 1
ATOM 1432 C CA . THR A 1 189 ? 38.690 6.334 13.256 1.00 36.44 189 THR A CA 1
ATOM 1433 C C . THR A 1 189 ? 39.396 6.742 11.968 1.00 36.44 189 THR A C 1
ATOM 1435 O O . THR A 1 189 ? 40.419 6.168 11.606 1.00 36.44 189 THR A O 1
ATOM 1438 N N . THR A 1 190 ? 38.835 7.694 11.227 1.00 37.38 190 THR A N 1
ATOM 1439 C CA . THR A 1 190 ? 39.606 8.447 10.234 1.00 37.38 190 THR A CA 1
ATOM 1440 C C . THR A 1 190 ? 40.491 9.423 11.004 1.00 37.38 190 THR A C 1
ATOM 1442 O O . THR A 1 190 ? 40.090 10.552 11.279 1.00 37.38 190 THR A O 1
ATOM 1445 N N . SER A 1 191 ? 41.666 8.962 11.428 1.00 40.66 191 SER A N 1
ATOM 1446 C CA . SER A 1 191 ? 42.760 9.849 11.815 1.00 40.66 191 SER A CA 1
ATOM 1447 C C . SER A 1 191 ? 43.267 10.530 10.549 1.00 40.66 191 SER A C 1
ATOM 1449 O O . SER A 1 191 ? 43.668 9.857 9.600 1.00 40.66 191 SER A O 1
ATOM 1451 N N . GLY A 1 192 ? 43.179 11.857 10.527 1.00 37.84 192 GLY A N 1
ATOM 1452 C CA . GLY A 1 192 ? 43.716 12.675 9.457 1.00 37.84 192 GLY A CA 1
ATOM 1453 C C . GLY A 1 192 ? 45.235 12.567 9.372 1.00 37.84 192 GLY A C 1
ATOM 1454 O O . GLY A 1 192 ? 45.930 12.595 10.383 1.00 37.84 192 GLY A O 1
ATOM 1455 N N . THR A 1 193 ? 45.719 12.515 8.140 1.00 37.38 193 THR A N 1
ATOM 1456 C CA . THR A 1 193 ? 47.079 12.873 7.753 1.00 37.38 193 THR A CA 1
ATOM 1457 C C . THR A 1 193 ? 46.985 13.541 6.383 1.00 37.38 193 THR A C 1
ATOM 1459 O O . THR A 1 193 ? 46.729 12.899 5.372 1.00 37.38 193 THR A O 1
ATOM 1462 N N . THR A 1 194 ? 47.064 14.873 6.425 1.00 37.34 194 THR A N 1
ATOM 1463 C CA . THR A 1 194 ? 47.705 15.778 5.454 1.00 37.34 194 THR A CA 1
ATOM 1464 C C . THR A 1 194 ? 47.650 15.404 3.966 1.00 37.34 194 THR A C 1
ATOM 1466 O O . THR A 1 194 ? 48.363 14.515 3.506 1.00 37.34 194 THR A O 1
ATOM 1469 N N . SER A 1 195 ? 46.880 16.189 3.205 1.00 32.69 195 SER A N 1
ATOM 1470 C CA . SER A 1 195 ? 46.989 16.317 1.747 1.00 32.69 195 SER A CA 1
ATOM 1471 C C . SER A 1 195 ? 48.423 16.639 1.311 1.00 32.69 195 SER A C 1
ATOM 1473 O O . SER A 1 195 ? 49.027 17.536 1.901 1.00 32.69 195 SER A O 1
ATOM 1475 N N . PRO A 1 196 ? 48.943 16.025 0.236 1.00 38.75 196 PRO A N 1
ATOM 1476 C CA . PRO A 1 196 ? 49.975 16.649 -0.566 1.00 38.75 196 PRO A CA 1
ATOM 1477 C C . PRO A 1 196 ? 49.304 17.562 -1.599 1.00 38.75 196 PRO A C 1
ATOM 1479 O O . PRO A 1 196 ? 48.504 17.118 -2.426 1.00 38.75 196 PRO A O 1
ATOM 1482 N N . GLU A 1 197 ? 49.625 18.851 -1.532 1.00 33.97 197 GLU A N 1
ATOM 1483 C CA . GLU A 1 197 ? 49.463 19.767 -2.656 1.00 33.97 197 GLU A CA 1
ATOM 1484 C C . GLU A 1 197 ? 50.232 19.205 -3.859 1.00 33.97 197 GLU A C 1
ATOM 1486 O O . GLU A 1 197 ? 51.417 18.887 -3.759 1.00 33.97 197 GLU A O 1
ATOM 1491 N N . CYS A 1 198 ? 49.558 19.074 -5.000 1.00 31.11 198 CYS A N 1
ATOM 1492 C CA . CYS A 1 198 ? 50.216 18.856 -6.278 1.00 31.11 198 CYS A CA 1
ATOM 1493 C C . CYS A 1 198 ? 49.839 20.014 -7.197 1.00 31.11 198 CYS A C 1
ATOM 1495 O O . CYS A 1 198 ? 48.694 20.173 -7.620 1.00 31.11 198 CYS A O 1
ATOM 1497 N N . SER A 1 199 ? 50.836 20.857 -7.407 1.00 33.72 199 SER A N 1
ATOM 1498 C CA . SER A 1 199 ? 50.894 21.992 -8.304 1.00 33.72 199 SER A CA 1
ATOM 1499 C C . SER A 1 199 ? 50.762 21.569 -9.771 1.00 33.72 199 SER A C 1
ATOM 1501 O O . SER A 1 199 ? 51.456 20.672 -10.241 1.00 33.72 199 SER A O 1
ATOM 1503 N N . MET A 1 200 ? 49.941 22.300 -10.526 1.00 32.53 200 MET A N 1
ATOM 1504 C CA . MET A 1 200 ? 50.120 22.494 -11.966 1.00 32.53 200 MET A CA 1
ATOM 1505 C C . MET A 1 200 ? 49.967 23.991 -12.267 1.00 32.53 200 MET A C 1
ATOM 1507 O O . MET A 1 200 ? 48.906 24.574 -12.063 1.00 32.53 200 MET A O 1
ATOM 1511 N N . MET A 1 201 ? 51.073 24.611 -12.685 1.00 37.31 201 MET A N 1
ATOM 1512 C CA . MET A 1 201 ? 51.133 25.918 -13.357 1.00 37.31 201 MET A CA 1
ATOM 1513 C C . MET A 1 201 ? 50.773 25.766 -14.857 1.00 37.31 201 MET A C 1
ATOM 1515 O O . MET A 1 201 ? 50.586 24.638 -15.310 1.00 37.31 201 MET A O 1
ATOM 1519 N N . PRO A 1 202 ? 50.874 26.820 -15.687 1.00 48.06 202 PRO A N 1
ATOM 1520 C CA . PRO A 1 202 ? 50.039 28.017 -15.732 1.00 48.06 202 PRO A CA 1
ATOM 1521 C C . PRO A 1 202 ? 49.343 28.151 -17.108 1.00 48.06 202 PRO A C 1
ATOM 1523 O O . PRO A 1 202 ? 49.699 27.473 -18.073 1.00 48.06 202 PRO A O 1
ATOM 1526 N N . GLY A 1 203 ? 48.390 29.076 -17.206 1.00 34.69 203 GLY A N 1
ATOM 1527 C CA . GLY A 1 203 ? 47.809 29.586 -18.449 1.00 34.69 203 GLY A CA 1
ATOM 1528 C C . GLY A 1 203 ? 47.380 31.029 -18.255 1.00 34.69 203 GLY A C 1
ATOM 1529 O O . GLY A 1 203 ? 46.951 31.337 -17.120 1.00 34.69 203 GLY A O 1
#

InterPro domains:
  IPR004211 Recombination endonuclease VII [PF02945] (13-99)
  IPR038563 Recombination endonuclease VII superfamily [G3DSA:3.40.1800.10] (17-95)
  IPR044925 His-Me finger superfamily [SSF54060] (16-99)